Protein AF-A0A7S4MJG5-F1 (afdb_monomer)

Nearest PDB structures (foldseek):
  8iah-assembly1_Y  TM=5.951E-01  e=4.269E-05  Sus scrofa
  4peq-assembly2_D  TM=3.761E-01  e=1.281E-02  Bos taurus
  4per-assembly1_A  TM=3.222E-01  e=5.154E-03  Gallus gallus
  5irm-assembly1_A  TM=3.239E-01  e=2.349E-02  Oryctolagus cuniculus
  5irm-assembly1_C  TM=2.854E-01  e=2.349E-02  Oryctolagus cuniculus

Radius of gyration: 17.03 Å; Cα contacts (8 Å, |Δi|>4): 462; chains: 1; bounding box: 40×40×46 Å

Structure (mmCIF, N/CA/C/O backbone):
data_AF-A0A7S4MJG5-F1
#
_entry.id   AF-A0A7S4MJG5-F1
#
loop_
_atom_site.group_PDB
_atom_site.id
_atom_site.type_symbol
_atom_site.label_atom_id
_atom_site.label_alt_id
_atom_site.label_comp_id
_atom_site.label_asym_id
_atom_site.label_entity_id
_atom_site.label_seq_id
_atom_site.pdbx_PDB_ins_code
_atom_site.Cartn_x
_atom_site.Cartn_y
_atom_site.Cartn_z
_atom_site.occupancy
_atom_site.B_iso_or_equiv
_atom_site.auth_seq_id
_atom_site.auth_comp_id
_atom_site.auth_asym_id
_atom_site.auth_atom_id
_atom_site.pdbx_PDB_model_num
ATOM 1 N N . MET A 1 1 ? 10.584 13.630 9.779 1.00 75.75 1 MET A N 1
ATOM 2 C CA . MET A 1 1 ? 9.621 14.629 10.297 1.00 75.75 1 MET A CA 1
ATOM 3 C C . MET A 1 1 ? 8.423 13.974 10.984 1.00 75.75 1 MET A C 1
ATOM 5 O O . MET A 1 1 ? 8.320 14.119 12.193 1.00 75.75 1 MET A O 1
ATOM 9 N N . ALA A 1 2 ? 7.586 13.192 10.285 1.00 80.81 2 ALA A N 1
ATOM 10 C CA . ALA A 1 2 ? 6.384 12.562 10.862 1.00 80.81 2 ALA A CA 1
ATOM 11 C C . ALA A 1 2 ? 6.634 11.784 12.173 1.00 80.81 2 ALA A C 1
ATOM 13 O O . ALA A 1 2 ? 5.925 11.985 13.152 1.00 80.81 2 ALA A O 1
ATOM 14 N N . LYS A 1 3 ? 7.710 10.985 12.252 1.00 85.06 3 LYS A N 1
ATOM 15 C CA . LYS A 1 3 ? 8.100 10.270 13.486 1.00 85.06 3 LYS A CA 1
ATOM 16 C C . LYS A 1 3 ? 8.326 11.201 14.690 1.00 85.06 3 LYS A C 1
ATOM 18 O O . LYS A 1 3 ? 7.932 10.864 15.799 1.00 85.06 3 LYS A O 1
ATOM 23 N N . ALA A 1 4 ? 8.929 12.373 14.479 1.00 88.06 4 ALA A N 1
ATOM 24 C CA . ALA A 1 4 ? 9.166 13.354 15.543 1.00 88.06 4 ALA A CA 1
ATOM 25 C C . ALA A 1 4 ? 7.859 14.026 15.996 1.00 88.06 4 ALA A C 1
ATOM 27 O O . ALA A 1 4 ? 7.638 14.217 17.190 1.00 88.06 4 ALA A O 1
ATOM 28 N N . VAL A 1 5 ? 6.968 14.323 15.045 1.00 88.88 5 VAL A N 1
ATOM 29 C CA . VAL A 1 5 ? 5.624 14.854 15.316 1.00 88.88 5 VAL A CA 1
ATOM 30 C C . VAL A 1 5 ? 4.816 13.859 16.158 1.00 88.88 5 VAL A C 1
ATOM 32 O O . VAL A 1 5 ? 4.302 14.213 17.220 1.00 88.88 5 VAL A O 1
ATOM 35 N N . LEU A 1 6 ? 4.787 12.588 15.744 1.00 87.00 6 LEU A N 1
ATOM 36 C CA . LEU A 1 6 ? 4.109 11.505 16.462 1.00 87.00 6 LEU A CA 1
ATOM 37 C C . LEU A 1 6 ? 4.698 11.247 17.856 1.00 87.00 6 LEU A C 1
ATOM 39 O O . LEU A 1 6 ? 3.948 10.878 18.756 1.00 87.00 6 LEU A O 1
ATOM 43 N N . ALA A 1 7 ? 5.996 11.480 18.057 1.00 89.75 7 ALA A N 1
ATOM 44 C CA . ALA A 1 7 ? 6.658 11.300 19.347 1.00 89.75 7 ALA A CA 1
ATOM 45 C C . ALA A 1 7 ? 6.474 12.483 20.314 1.00 89.75 7 ALA A C 1
ATOM 47 O O . ALA A 1 7 ? 6.746 12.332 21.500 1.00 89.75 7 ALA A O 1
ATOM 48 N N . THR A 1 8 ? 6.028 13.650 19.837 1.00 92.44 8 THR A N 1
ATOM 49 C CA . THR A 1 8 ? 5.899 14.866 20.657 1.00 92.44 8 THR A CA 1
ATOM 50 C C . THR A 1 8 ? 4.526 14.900 21.348 1.00 92.44 8 THR A C 1
ATOM 52 O O . THR A 1 8 ? 3.532 15.165 20.663 1.00 92.44 8 THR A O 1
ATOM 55 N N . PRO A 1 9 ? 4.409 14.674 22.677 1.00 88.81 9 PRO A N 1
ATOM 56 C CA . PRO A 1 9 ? 3.107 14.515 23.343 1.00 88.81 9 PRO A CA 1
ATOM 57 C C . PRO A 1 9 ? 2.294 15.811 23.414 1.00 88.81 9 PRO A C 1
ATOM 59 O O . PRO A 1 9 ? 1.070 15.777 23.349 1.00 88.81 9 PRO A O 1
ATOM 62 N N . SER A 1 10 ? 2.976 16.956 23.494 1.00 92.81 10 SER A N 1
ATOM 63 C CA . SER A 1 10 ? 2.364 18.289 23.528 1.00 92.81 10 SER A CA 1
ATOM 64 C C . SER A 1 10 ? 1.857 18.774 22.167 1.00 92.81 10 SER A C 1
ATOM 66 O O . SER A 1 10 ? 1.218 19.822 22.104 1.00 92.81 10 SER A O 1
ATOM 68 N N . MET A 1 11 ? 2.132 18.046 21.077 1.00 92.69 11 MET A N 1
ATOM 69 C CA . MET A 1 11 ? 1.687 18.441 19.743 1.00 92.69 11 MET A CA 1
ATOM 70 C C . MET A 1 11 ? 0.166 18.306 19.626 1.00 92.69 11 MET A C 1
ATOM 72 O O . MET A 1 11 ? -0.381 17.219 19.823 1.00 92.69 11 MET A O 1
ATOM 76 N N . ILE A 1 12 ? -0.503 19.409 19.291 1.00 94.12 12 ILE A N 1
ATOM 77 C CA . ILE A 1 12 ? -1.968 19.475 19.196 1.00 94.12 12 ILE A CA 1
ATOM 78 C C . ILE A 1 12 ? -2.491 19.375 17.760 1.00 94.12 12 ILE A C 1
ATOM 80 O O . ILE A 1 12 ? -3.541 18.774 17.552 1.00 94.12 12 ILE A O 1
ATOM 84 N N . ASP A 1 13 ? -1.746 19.908 16.790 1.00 94.44 13 ASP A N 1
ATOM 85 C CA . ASP A 1 13 ? -2.091 19.975 15.367 1.00 94.44 13 ASP A CA 1
ATOM 86 C C . ASP A 1 13 ? -0.832 19.787 14.515 1.00 94.44 13 ASP A C 1
ATOM 88 O O . ASP A 1 13 ? 0.259 20.139 14.958 1.00 94.44 13 ASP A O 1
ATOM 92 N N . PHE A 1 14 ? -0.960 19.259 13.301 1.00 92.88 14 PHE A N 1
ATOM 93 C CA . PHE A 1 14 ? 0.111 19.300 12.309 1.00 92.88 14 PHE A CA 1
ATOM 94 C C . PHE A 1 14 ? -0.465 19.445 10.905 1.00 92.88 14 PHE A C 1
ATOM 96 O O . PHE A 1 14 ? -1.086 18.515 10.396 1.00 92.88 14 PHE A O 1
ATOM 103 N N . GLY A 1 15 ? -0.281 20.612 10.285 1.00 88.56 15 GLY A N 1
ATOM 104 C CA . GLY A 1 15 ? -0.803 20.870 8.939 1.00 88.56 15 GLY A CA 1
ATOM 105 C C . GLY A 1 15 ? -2.335 20.793 8.859 1.00 88.56 15 GLY A C 1
ATOM 106 O O . GLY A 1 15 ? -2.884 20.541 7.788 1.00 88.56 15 GLY A O 1
ATOM 107 N N . GLY A 1 16 ? -3.044 20.991 9.979 1.00 89.12 16 GLY A N 1
ATOM 108 C CA . GLY A 1 16 ? -4.492 20.791 10.071 1.00 89.12 16 GLY A CA 1
ATOM 109 C C . GLY A 1 16 ? -4.938 19.387 10.477 1.00 89.12 16 GLY A C 1
ATOM 110 O O . GLY A 1 16 ? -6.144 19.150 10.537 1.00 89.12 16 GLY A O 1
ATOM 111 N N . ILE A 1 17 ? -4.011 18.456 10.729 1.00 94.31 17 ILE A N 1
ATOM 112 C CA . ILE A 1 17 ? -4.327 17.163 11.340 1.00 94.31 17 ILE A CA 1
ATOM 113 C C . ILE A 1 17 ? -4.488 17.361 12.854 1.00 94.31 17 ILE A C 1
ATOM 115 O O . ILE A 1 17 ? -3.496 17.686 13.512 1.00 94.31 17 ILE A O 1
ATOM 119 N N . PRO A 1 18 ? -5.674 17.105 13.443 1.00 94.81 18 PRO A N 1
ATOM 120 C CA . PRO A 1 18 ? -5.916 17.302 14.871 1.00 94.81 18 PRO A CA 1
ATOM 121 C C . PRO A 1 18 ? -5.283 16.173 15.699 1.00 94.81 18 PRO A C 1
ATOM 123 O O . PRO A 1 18 ? -5.951 15.230 16.127 1.00 94.81 18 PRO A O 1
ATOM 126 N N . ILE A 1 19 ? -3.972 16.269 15.935 1.00 96.00 19 ILE A N 1
ATOM 127 C CA . ILE A 1 19 ? -3.173 15.245 16.621 1.00 96.00 19 ILE A CA 1
ATOM 128 C C . ILE A 1 19 ? -3.741 14.919 17.999 1.00 96.00 19 ILE A C 1
ATOM 130 O O . ILE A 1 19 ? -3.904 13.745 18.326 1.00 96.00 19 ILE A O 1
ATOM 134 N N . LYS A 1 20 ? -4.026 15.937 18.820 1.00 94.94 20 LYS A N 1
ATOM 135 C CA . LYS A 1 20 ? -4.485 15.700 20.193 1.00 94.94 20 LYS A CA 1
ATOM 136 C C . LYS A 1 20 ? -5.853 14.995 20.229 1.00 94.94 20 LYS A C 1
ATOM 138 O O . LYS A 1 20 ? -5.919 13.943 20.857 1.00 94.94 20 LYS A O 1
ATOM 143 N N . PRO A 1 21 ? -6.902 15.473 19.529 1.00 96.19 21 PRO A N 1
ATOM 144 C CA . PRO A 1 21 ? -8.181 14.762 19.470 1.00 96.19 21 PRO A CA 1
ATOM 145 C C . PRO A 1 21 ? -8.083 13.317 18.966 1.00 96.19 21 PRO A C 1
ATOM 147 O O . PRO A 1 21 ? -8.745 12.440 19.519 1.00 96.19 21 PRO A O 1
ATOM 150 N N . LEU A 1 22 ? -7.234 13.057 17.962 1.00 96.38 22 LEU A N 1
ATOM 151 C CA . LEU A 1 22 ? -6.992 11.704 17.449 1.00 96.38 22 LEU A CA 1
ATOM 152 C C . LEU A 1 22 ? -6.299 10.810 18.487 1.00 96.38 22 LEU A C 1
ATOM 154 O O . LEU A 1 22 ? -6.732 9.682 18.694 1.00 96.38 22 LEU A O 1
ATOM 158 N N . ARG A 1 23 ? -5.269 11.311 19.186 1.00 95.00 23 ARG A N 1
ATOM 159 C CA . ARG A 1 23 ? -4.585 10.573 20.269 1.00 95.00 23 ARG A CA 1
ATOM 160 C C . ARG A 1 23 ? -5.487 10.294 21.462 1.00 95.00 23 ARG A C 1
ATOM 162 O O . ARG A 1 23 ? -5.421 9.216 22.038 1.00 95.00 23 ARG A O 1
ATOM 169 N N . ASP A 1 24 ? -6.312 11.269 21.826 1.00 95.44 24 ASP A N 1
ATOM 170 C CA . ASP A 1 24 ? -7.286 11.139 22.909 1.00 95.44 24 ASP A CA 1
ATOM 171 C C . ASP A 1 24 ? -8.490 10.272 22.494 1.00 95.44 24 ASP A C 1
ATOM 173 O O . ASP A 1 24 ? -9.388 10.048 23.304 1.00 95.44 24 ASP A O 1
ATOM 177 N N . ASN A 1 25 ? -8.538 9.820 21.233 1.00 96.56 25 ASN A N 1
ATOM 178 C CA . ASN A 1 25 ? -9.630 9.044 20.655 1.00 96.56 25 ASN A CA 1
ATOM 179 C C . ASN A 1 25 ? -11.018 9.703 20.852 1.00 96.56 25 ASN A C 1
ATOM 181 O O . ASN A 1 25 ? -12.025 9.036 21.100 1.00 96.56 25 ASN A O 1
ATOM 185 N N . SER A 1 26 ? -11.060 11.037 20.767 1.00 96.62 26 SER A N 1
ATOM 186 C CA . SER A 1 26 ? -12.240 11.861 21.079 1.00 96.62 26 SER A CA 1
ATOM 187 C C . SER A 1 26 ? -12.989 12.380 19.847 1.00 96.62 26 SER A C 1
ATOM 189 O O . SER A 1 26 ? -14.015 13.041 19.988 1.00 96.62 26 SER A O 1
ATOM 191 N N . VAL A 1 27 ? -12.497 12.084 18.641 1.00 96.44 27 VAL A N 1
ATOM 192 C CA . VAL A 1 27 ? -13.098 12.497 17.365 1.00 96.44 27 VAL A CA 1
ATOM 193 C C . VAL A 1 27 ? -13.759 11.311 16.661 1.00 96.44 27 VAL A C 1
ATOM 195 O O . VAL A 1 27 ? -13.162 10.242 16.554 1.00 96.44 27 VAL A O 1
ATOM 198 N N . THR A 1 28 ? -14.983 11.510 16.169 1.00 96.56 28 THR A N 1
ATOM 199 C CA . THR A 1 28 ? -15.751 10.515 15.396 1.00 96.56 28 THR A CA 1
ATOM 200 C C . THR A 1 28 ? -15.800 10.830 13.905 1.00 96.56 28 THR A C 1
ATOM 202 O O . THR A 1 28 ? -15.914 9.925 13.076 1.00 96.56 28 THR A O 1
ATOM 205 N N . ASP A 1 29 ? -15.647 12.107 13.561 1.00 96.75 29 ASP A N 1
ATOM 206 C CA . ASP A 1 29 ? -15.772 12.634 12.211 1.00 96.75 29 ASP A CA 1
ATOM 207 C C . ASP A 1 29 ? -14.610 13.596 11.941 1.00 96.75 29 ASP A C 1
ATOM 209 O O . ASP A 1 29 ? -14.407 14.565 12.675 1.00 96.75 29 ASP A O 1
ATOM 213 N N . LEU A 1 30 ? -13.845 13.329 10.885 1.00 95.88 30 LEU A N 1
ATOM 214 C CA . LEU A 1 30 ? -12.727 14.160 10.454 1.00 95.88 30 LEU A CA 1
ATOM 215 C C . LEU A 1 30 ? -12.872 14.493 8.971 1.00 95.88 30 LEU A C 1
ATOM 217 O O . LEU A 1 30 ? -12.743 13.623 8.112 1.00 95.88 30 LEU A O 1
ATOM 221 N N . ASP A 1 31 ? -13.115 15.767 8.677 1.00 94.50 31 ASP A N 1
ATOM 222 C CA . ASP A 1 31 ? -13.216 16.270 7.310 1.00 94.50 31 ASP A CA 1
ATOM 223 C C . ASP A 1 31 ? -11.980 17.095 6.934 1.00 94.50 31 ASP A C 1
ATOM 225 O O . ASP A 1 31 ? -11.726 18.167 7.488 1.00 94.50 31 ASP A O 1
ATOM 229 N N . LEU A 1 32 ? -11.203 16.574 5.984 1.00 91.88 32 LEU A N 1
ATOM 230 C CA . LEU A 1 32 ? -10.010 17.196 5.415 1.00 91.88 32 LEU A CA 1
ATOM 231 C C . LEU A 1 32 ? -10.192 17.504 3.919 1.00 91.88 32 LEU A C 1
ATOM 233 O O . LEU A 1 32 ? -9.212 17.801 3.244 1.00 91.88 32 LEU A O 1
ATOM 237 N N . SER A 1 33 ? -11.424 17.476 3.396 1.00 88.31 33 SER A N 1
ATOM 238 C CA . SER A 1 33 ? -11.730 17.702 1.971 1.00 88.31 33 SER A CA 1
ATOM 239 C C . SER A 1 33 ? -11.224 19.036 1.421 1.00 88.31 33 SER A C 1
ATOM 241 O O . SER A 1 33 ? -10.792 19.121 0.276 1.00 88.31 33 SER A O 1
ATOM 243 N N . ASN A 1 34 ? -11.230 20.082 2.247 1.00 83.56 34 ASN A N 1
ATOM 244 C CA . ASN A 1 34 ? -10.788 21.425 1.867 1.00 83.56 34 ASN A CA 1
ATOM 245 C C . ASN A 1 34 ? -9.272 21.629 2.015 1.00 83.56 34 ASN A C 1
ATOM 247 O O . ASN A 1 34 ? -8.798 22.765 2.098 1.00 83.56 34 ASN A O 1
ATOM 251 N N . ARG A 1 35 ? -8.504 20.542 2.130 1.00 81.62 35 ARG A N 1
ATOM 252 C CA . ARG A 1 35 ? -7.060 20.576 2.351 1.00 81.62 35 ARG A CA 1
ATOM 253 C C . ARG A 1 35 ? -6.371 19.619 1.394 1.00 81.62 35 ARG A C 1
ATOM 255 O O . ARG A 1 35 ? -6.814 18.497 1.191 1.00 81.62 35 ARG A O 1
ATOM 262 N N . THR A 1 36 ? -5.236 20.050 0.862 1.00 79.75 36 THR A N 1
ATOM 263 C CA . THR A 1 36 ? -4.308 19.152 0.174 1.00 79.75 36 THR A CA 1
ATOM 264 C C . THR A 1 36 ? -3.350 18.593 1.214 1.00 79.75 36 THR A C 1
ATOM 266 O O . THR A 1 36 ? -2.540 19.340 1.764 1.00 79.75 36 THR A O 1
ATOM 269 N N . LEU A 1 37 ? -3.457 17.300 1.515 1.00 84.44 37 LEU A N 1
ATOM 270 C CA . LEU A 1 37 ? -2.512 16.653 2.418 1.00 84.44 37 LEU A CA 1
ATOM 271 C C . LEU A 1 37 ? -1.197 16.400 1.684 1.00 84.44 37 LEU A C 1
ATOM 273 O O . LEU A 1 37 ? -1.155 15.689 0.681 1.00 84.44 37 LEU A O 1
ATOM 277 N N . GLY A 1 38 ? -0.113 16.966 2.208 1.00 85.88 38 GLY A N 1
ATOM 278 C CA . GLY A 1 38 ? 1.224 16.553 1.823 1.00 85.88 38 GLY A CA 1
ATOM 279 C C . GLY A 1 38 ? 1.552 15.167 2.379 1.00 85.88 38 GLY A C 1
ATOM 280 O O . GLY A 1 38 ? 0.875 14.624 3.260 1.00 85.88 38 GLY A O 1
ATOM 281 N N . LEU A 1 39 ? 2.644 14.587 1.880 1.00 83.56 39 LEU A N 1
ATOM 282 C CA . LEU A 1 39 ? 3.154 13.314 2.387 1.00 83.56 39 LEU A CA 1
ATOM 283 C C . LEU A 1 39 ? 3.415 13.334 3.912 1.00 83.56 39 LEU A C 1
ATOM 285 O O . LEU A 1 39 ? 3.022 12.372 4.575 1.00 83.56 39 LEU A O 1
ATOM 289 N N . PRO A 1 40 ? 4.028 14.378 4.516 1.00 88.50 40 PRO A N 1
ATOM 290 C CA . PRO A 1 40 ? 4.236 14.416 5.964 1.00 88.50 40 PRO A CA 1
ATOM 291 C C . PRO A 1 40 ? 2.932 14.340 6.765 1.00 88.50 40 PRO A C 1
ATOM 293 O O . PRO A 1 40 ? 2.870 13.599 7.746 1.00 88.50 40 PRO A O 1
ATOM 296 N N . GLU A 1 41 ? 1.896 15.071 6.353 1.00 91.00 41 GLU A N 1
ATOM 297 C CA . GLU A 1 41 ? 0.581 15.078 6.996 1.00 91.00 41 GLU A CA 1
ATOM 2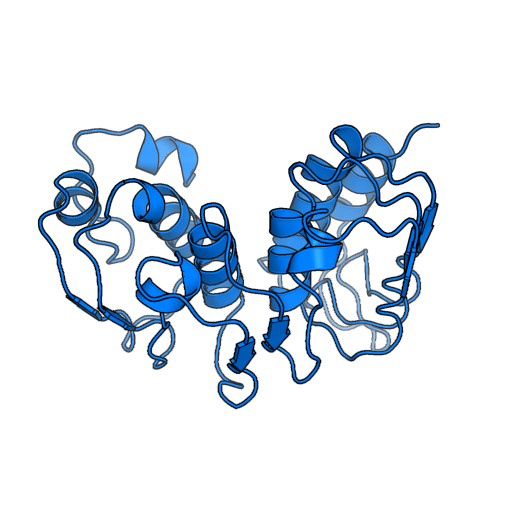98 C C . GLU A 1 41 ? -0.094 13.711 6.870 1.00 91.00 41 GLU A C 1
ATOM 300 O O . GLU A 1 41 ? -0.587 13.174 7.863 1.00 91.00 41 GLU A O 1
ATOM 305 N N . ALA A 1 42 ? -0.038 13.102 5.681 1.00 90.69 42 ALA A N 1
ATOM 306 C CA . ALA A 1 42 ? -0.560 11.761 5.436 1.00 90.69 42 ALA A CA 1
ATOM 307 C C . ALA A 1 42 ? 0.109 10.712 6.333 1.00 90.69 42 ALA A C 1
ATOM 309 O O . ALA A 1 42 ? -0.570 9.854 6.898 1.00 90.69 42 ALA A O 1
ATOM 310 N N . MET A 1 43 ? 1.434 10.789 6.504 1.00 91.56 43 MET A N 1
ATOM 311 C CA . MET A 1 43 ? 2.186 9.892 7.389 1.00 91.56 43 MET A CA 1
ATOM 312 C C . MET A 1 43 ? 1.800 10.0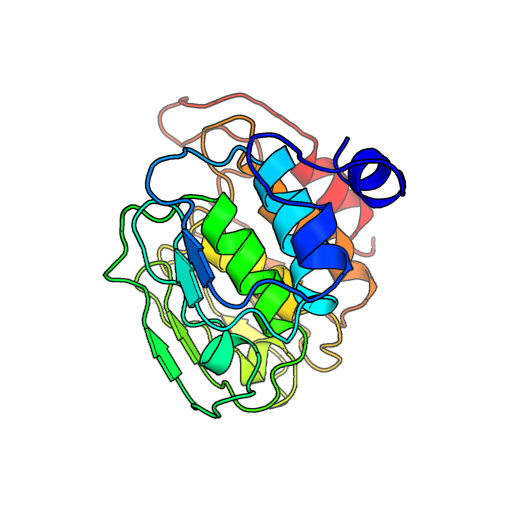74 8.857 1.00 91.56 43 MET A C 1
ATOM 314 O O . MET A 1 43 ? 1.696 9.089 9.587 1.00 91.56 43 MET A O 1
ATOM 318 N N . VAL A 1 44 ? 1.595 11.318 9.301 1.00 94.69 44 VAL A N 1
ATOM 319 C CA . VAL A 1 44 ? 1.142 11.604 10.669 1.00 94.69 44 VAL A CA 1
ATOM 320 C C . VAL A 1 44 ? -0.262 11.049 10.886 1.00 94.69 44 VAL A C 1
ATOM 322 O O . VAL A 1 44 ? -0.468 10.315 11.849 1.00 94.69 44 VAL A O 1
ATOM 325 N N . LEU A 1 45 ? -1.207 11.330 9.986 1.00 94.62 45 LEU A N 1
ATOM 326 C CA . LEU A 1 45 ? -2.574 10.822 10.093 1.00 94.62 45 LEU A CA 1
ATOM 327 C C . LEU A 1 45 ? -2.601 9.286 10.086 1.00 94.62 45 LEU A C 1
ATOM 329 O O . LEU A 1 45 ? -3.166 8.685 10.996 1.00 94.62 45 LEU A O 1
ATOM 333 N N . SER A 1 46 ? -1.907 8.653 9.139 1.00 92.69 46 SER A N 1
ATOM 334 C CA . SER A 1 46 ? -1.806 7.188 9.037 1.00 92.69 46 SER A CA 1
ATOM 335 C C . SER A 1 46 ? -1.209 6.546 10.293 1.00 92.69 46 SER A C 1
ATOM 337 O O . SER A 1 46 ? -1.637 5.474 10.705 1.00 92.69 46 SER A O 1
ATOM 339 N N . GLY A 1 47 ? -0.248 7.209 10.947 1.00 93.31 47 GLY A N 1
ATOM 340 C CA . GLY A 1 47 ? 0.329 6.739 12.209 1.00 93.31 47 GLY A CA 1
ATOM 341 C C . GLY A 1 47 ? -0.586 6.905 13.428 1.00 93.31 47 GLY A C 1
ATOM 342 O O . GLY A 1 47 ? -0.410 6.196 14.415 1.00 93.31 47 GLY A O 1
ATOM 343 N N . LEU A 1 48 ? -1.555 7.825 13.379 1.00 95.06 48 LEU A N 1
ATOM 344 C CA . LEU A 1 48 ? -2.531 8.049 14.452 1.00 95.06 48 LEU A CA 1
ATOM 345 C C . LEU A 1 48 ? -3.771 7.159 14.320 1.00 95.06 48 LEU A C 1
ATOM 347 O O . LEU A 1 48 ? -4.365 6.802 15.335 1.00 95.06 48 LEU A O 1
ATOM 351 N N . LEU A 1 49 ? -4.158 6.791 13.094 1.00 94.12 49 LEU A N 1
ATOM 352 C CA . LEU A 1 49 ? -5.386 6.040 12.816 1.00 94.12 49 LEU A CA 1
ATOM 353 C C . LEU A 1 49 ? -5.528 4.718 13.589 1.00 94.12 49 LEU A C 1
ATOM 355 O O . LEU A 1 49 ? -6.646 4.458 14.038 1.00 94.12 49 LEU A O 1
ATOM 359 N N . PRO A 1 50 ? -4.473 3.907 13.810 1.00 91.38 50 PRO A N 1
ATOM 360 C CA . PRO A 1 50 ? -4.579 2.706 14.643 1.00 91.38 50 PRO A CA 1
ATOM 361 C C . PRO A 1 50 ? -4.966 2.993 16.103 1.00 91.38 50 PRO A C 1
ATOM 363 O O . PRO A 1 50 ? -5.599 2.163 16.745 1.00 91.38 50 PRO A O 1
ATOM 366 N N . GLY A 1 51 ? -4.604 4.169 16.629 1.00 92.06 51 GLY A N 1
ATOM 367 C CA . GLY A 1 51 ? -4.927 4.604 17.993 1.00 92.06 51 GLY A CA 1
ATOM 368 C C . GLY A 1 51 ? -6.240 5.383 18.120 1.00 92.06 51 GLY A C 1
ATOM 369 O O . GLY A 1 51 ? -6.592 5.778 19.227 1.00 92.06 51 GLY A O 1
ATOM 370 N N . ALA A 1 52 ? -6.958 5.602 17.014 1.00 95.00 52 ALA A N 1
ATOM 371 C CA . ALA A 1 52 ? -8.187 6.396 16.959 1.00 95.00 52 ALA A CA 1
ATOM 372 C C . ALA A 1 52 ? -9.401 5.566 16.476 1.00 95.00 52 ALA A C 1
ATOM 374 O O . ALA A 1 52 ? -9.962 5.864 15.412 1.00 95.00 52 ALA A O 1
ATOM 375 N N . PRO A 1 53 ? -9.809 4.499 17.195 1.00 93.75 53 PRO A N 1
ATOM 376 C CA . PRO A 1 53 ? -10.928 3.643 16.791 1.00 93.75 53 PRO A CA 1
ATOM 377 C C . PRO A 1 53 ? -12.302 4.332 16.830 1.00 93.75 53 PRO A C 1
ATOM 379 O O . PRO A 1 53 ? -13.203 3.878 16.137 1.00 93.75 53 PRO A O 1
ATOM 382 N N . SER A 1 54 ? -12.481 5.420 17.591 1.00 95.62 54 SER A N 1
ATOM 383 C CA . SER A 1 54 ? -13.737 6.194 17.613 1.00 95.62 54 SER A CA 1
ATOM 384 C C . SER A 1 54 ? -14.000 6.927 16.298 1.00 95.62 54 SER A C 1
ATOM 386 O O . SER A 1 54 ? -15.146 7.271 16.017 1.00 95.62 54 SER A O 1
ATOM 388 N N . LEU A 1 55 ? -12.956 7.188 15.503 1.00 96.56 55 LEU A N 1
ATOM 389 C CA . LEU A 1 55 ? -13.097 7.835 14.205 1.00 96.56 55 LEU A CA 1
ATOM 390 C C . LEU A 1 55 ? -13.770 6.862 13.235 1.00 96.56 55 LEU A C 1
ATOM 392 O O . LEU A 1 55 ? -13.168 5.842 12.906 1.00 96.56 55 LEU A O 1
ATOM 396 N N . VAL A 1 56 ? -14.971 7.204 12.766 1.00 94.19 56 VAL A N 1
ATOM 397 C CA . VAL A 1 56 ? -15.796 6.391 11.847 1.00 94.19 56 VAL A CA 1
ATOM 398 C C . VAL A 1 56 ? -16.077 7.095 10.517 1.00 94.19 56 VAL A C 1
ATOM 400 O O . VAL A 1 56 ? -16.364 6.443 9.517 1.00 94.19 56 VAL A O 1
ATOM 403 N N . LYS A 1 57 ? -15.929 8.427 10.457 1.00 95.50 57 LYS A N 1
ATOM 404 C CA . LYS A 1 57 ? -15.994 9.187 9.201 1.00 95.50 57 LYS A CA 1
ATOM 405 C C . LYS A 1 57 ? -14.691 9.921 8.944 1.00 95.50 57 LYS A C 1
ATOM 407 O O . LYS A 1 57 ? -14.258 10.732 9.760 1.00 95.50 57 LYS A O 1
ATOM 412 N N . LEU A 1 58 ? -14.097 9.668 7.784 1.00 94.94 58 LEU A N 1
ATOM 413 C CA . LEU A 1 58 ? -12.894 10.347 7.324 1.00 94.94 58 LEU A CA 1
ATOM 414 C C . LEU A 1 58 ? -13.089 10.796 5.879 1.00 94.94 58 LEU A C 1
ATOM 416 O O . LEU A 1 58 ? -13.334 9.969 5.006 1.00 94.94 58 LEU A O 1
ATOM 420 N N . ASN A 1 59 ? -12.966 12.096 5.630 1.00 92.62 59 ASN A N 1
ATOM 421 C CA . ASN A 1 59 ? -12.949 12.655 4.284 1.00 92.62 59 ASN A CA 1
ATOM 422 C C . ASN A 1 59 ? -11.553 13.204 3.977 1.00 92.62 59 ASN A C 1
ATOM 424 O O . ASN A 1 59 ? -11.038 14.028 4.733 1.00 92.62 59 ASN A O 1
ATOM 428 N N . VAL A 1 60 ? -10.940 12.732 2.892 1.00 89.25 60 VAL A N 1
ATOM 429 C CA . VAL A 1 60 ? -9.606 13.134 2.426 1.00 89.25 60 VAL A CA 1
ATOM 430 C C . VAL A 1 60 ? -9.672 13.371 0.924 1.00 89.25 60 VAL A C 1
ATOM 432 O O . VAL A 1 60 ? -10.301 12.601 0.207 1.00 89.25 60 VAL A O 1
ATOM 435 N N . ASP A 1 61 ? -9.045 14.445 0.443 1.00 84.00 61 ASP A N 1
ATOM 436 C CA . ASP A 1 61 ? -9.041 14.830 -0.978 1.00 84.00 61 ASP A CA 1
ATOM 437 C C . ASP A 1 61 ? -10.451 15.013 -1.587 1.00 84.00 61 ASP A C 1
ATOM 439 O O . ASP A 1 61 ? -10.630 14.920 -2.798 1.00 84.00 61 ASP A O 1
ATOM 443 N N . GLY A 1 62 ? -11.466 15.271 -0.753 1.00 85.94 62 GLY A N 1
ATOM 444 C CA . GLY A 1 62 ? -12.866 15.377 -1.180 1.00 85.94 62 GLY A CA 1
ATOM 445 C C . GLY A 1 62 ? -13.611 14.042 -1.234 1.00 85.94 62 GLY A C 1
ATOM 446 O O . GLY A 1 62 ? -14.773 14.017 -1.640 1.00 85.94 62 GLY A O 1
ATOM 447 N N . TYR A 1 63 ? -12.979 12.953 -0.795 1.00 88.12 63 TYR A N 1
ATOM 448 C CA . TYR A 1 63 ? -13.517 11.602 -0.836 1.00 88.12 63 TYR A CA 1
ATOM 449 C C . TYR A 1 63 ? -13.702 11.009 0.557 1.00 88.12 63 TYR A C 1
ATOM 451 O O . TYR A 1 63 ? -12.803 11.026 1.399 1.00 88.12 63 TYR A O 1
ATOM 459 N N . ALA A 1 64 ? -14.881 10.430 0.787 1.00 91.50 64 ALA A N 1
ATOM 460 C CA . ALA A 1 64 ? -15.154 9.662 1.991 1.00 91.50 64 ALA A CA 1
ATOM 461 C C . ALA A 1 64 ? -14.400 8.326 1.937 1.00 91.50 64 ALA A C 1
ATOM 463 O O . ALA A 1 64 ? -14.682 7.473 1.096 1.00 91.50 64 ALA A O 1
ATOM 464 N N . ILE A 1 65 ? -13.450 8.143 2.850 1.00 92.69 65 ILE A N 1
ATOM 465 C CA . ILE A 1 65 ? -12.718 6.892 3.021 1.00 92.69 65 ILE A CA 1
ATOM 466 C C . ILE A 1 65 ? -13.565 5.957 3.901 1.00 92.69 65 ILE A C 1
ATOM 468 O O . ILE A 1 65 ? -13.911 6.344 5.023 1.00 92.69 65 ILE A O 1
ATOM 472 N N . PRO A 1 66 ? -13.890 4.729 3.448 1.00 93.94 66 PRO A N 1
ATOM 473 C CA . PRO A 1 66 ? -14.705 3.778 4.206 1.00 93.94 66 PRO A CA 1
ATOM 474 C C . PRO A 1 66 ? -13.870 3.107 5.308 1.00 93.94 66 PRO A C 1
ATOM 476 O O . PRO A 1 66 ? -13.441 1.961 5.188 1.00 93.94 66 PRO A O 1
ATOM 479 N N . ILE A 1 67 ? -13.538 3.856 6.365 1.00 94.31 67 ILE A N 1
ATOM 480 C CA . ILE A 1 67 ? -12.581 3.404 7.385 1.00 94.31 67 ILE A CA 1
ATOM 481 C C . ILE A 1 67 ? -13.090 2.232 8.224 1.00 94.31 67 ILE A C 1
ATOM 483 O O . ILE A 1 67 ? -12.268 1.428 8.653 1.00 94.31 67 ILE A O 1
ATOM 487 N N . ASP A 1 68 ? -14.401 2.095 8.423 1.00 94.44 68 ASP A N 1
ATOM 488 C CA . ASP A 1 68 ? -14.969 0.958 9.153 1.00 94.44 68 ASP A CA 1
ATOM 489 C C . ASP A 1 68 ? -14.840 -0.345 8.355 1.00 94.44 68 ASP A C 1
ATOM 491 O O . ASP A 1 68 ? -14.403 -1.375 8.876 1.00 94.44 68 ASP A O 1
ATOM 495 N N . GLU A 1 69 ? -15.146 -0.294 7.058 1.00 95.88 69 GLU A N 1
ATOM 496 C CA . GLU A 1 69 ? -14.945 -1.411 6.141 1.00 95.88 69 GLU A CA 1
ATOM 497 C C . GLU A 1 69 ? -13.458 -1.743 5.979 1.00 95.88 69 GLU A C 1
ATOM 499 O O . GLU A 1 69 ? -13.079 -2.913 6.021 1.00 95.88 69 GLU A O 1
ATOM 504 N N . LEU A 1 70 ? -12.596 -0.725 5.854 1.00 95.56 70 LEU A N 1
ATOM 505 C CA . LEU A 1 70 ? -11.148 -0.904 5.725 1.00 95.56 70 LEU A CA 1
ATOM 506 C C . LEU A 1 70 ? -10.502 -1.445 6.998 1.00 95.56 70 LEU A C 1
ATOM 508 O O . LEU A 1 70 ? -9.563 -2.221 6.876 1.00 95.56 70 LEU A O 1
ATOM 512 N N . ARG A 1 71 ? -10.995 -1.097 8.192 1.00 94.31 71 ARG A N 1
ATOM 513 C CA . ARG A 1 71 ? -10.532 -1.665 9.472 1.00 94.31 71 ARG A CA 1
ATOM 514 C C . ARG A 1 71 ? -11.143 -3.032 9.776 1.00 94.31 71 ARG A C 1
ATOM 516 O O . ARG A 1 71 ? -10.639 -3.736 10.641 1.00 94.31 71 ARG A O 1
ATOM 523 N N . GLY A 1 72 ? -12.222 -3.402 9.089 1.00 94.12 72 GLY A N 1
ATOM 524 C CA . GLY A 1 72 ? -12.965 -4.634 9.342 1.00 94.12 72 GLY A CA 1
ATOM 525 C C . GLY A 1 72 ? -13.944 -4.546 10.517 1.00 94.12 72 GLY A C 1
ATOM 526 O O . GLY A 1 72 ? -14.544 -5.558 10.864 1.00 94.12 72 GLY A O 1
ATOM 527 N N . THR A 1 73 ? -14.164 -3.361 11.105 1.00 93.50 73 THR A N 1
ATOM 528 C CA . THR A 1 73 ? -15.208 -3.146 12.132 1.00 93.50 73 THR A CA 1
ATOM 529 C C . THR A 1 73 ? -16.610 -3.301 11.543 1.00 93.50 73 THR A C 1
ATOM 531 O O . THR A 1 73 ? -17.548 -3.674 12.248 1.00 93.50 73 THR A O 1
ATOM 534 N N . LYS A 1 74 ? -16.734 -3.085 10.229 1.00 95.19 74 LYS A N 1
ATOM 535 C CA . LYS A 1 74 ? -17.892 -3.440 9.413 1.00 95.19 74 LYS A CA 1
ATOM 536 C C . LYS A 1 74 ? -17.450 -4.405 8.301 1.00 95.19 74 LYS A C 1
ATOM 538 O O . LYS A 1 74 ? -17.033 -3.952 7.237 1.00 95.19 74 LYS A O 1
ATOM 543 N N . PRO A 1 75 ? -17.497 -5.729 8.538 1.00 95.12 75 PRO A N 1
ATOM 544 C CA . PRO A 1 75 ? -16.936 -6.714 7.618 1.00 95.12 75 PRO A CA 1
ATOM 545 C C . PRO A 1 75 ? -17.557 -6.656 6.219 1.00 95.12 75 PRO A C 1
ATOM 547 O O . PRO A 1 75 ? -18.775 -6.740 6.061 1.00 95.12 75 PRO A O 1
ATOM 550 N N . VAL A 1 76 ? -16.698 -6.572 5.204 1.00 97.44 76 VAL A N 1
ATOM 551 C CA . VAL A 1 76 ? -17.036 -6.704 3.782 1.00 97.44 76 VAL A CA 1
ATOM 552 C C . VAL A 1 76 ? -15.925 -7.481 3.080 1.00 97.44 76 VAL A C 1
ATOM 554 O O . VAL A 1 76 ? -14.772 -7.441 3.506 1.00 97.44 76 VAL A O 1
ATOM 557 N N . GLU A 1 77 ? -16.253 -8.183 1.996 1.00 97.25 77 GLU A N 1
ATOM 558 C CA . GLU A 1 77 ? -15.259 -8.970 1.249 1.00 97.25 77 GLU A CA 1
ATOM 559 C C . GLU A 1 77 ? -14.574 -8.171 0.129 1.00 97.25 77 GLU A C 1
ATOM 561 O O . GLU A 1 77 ? -13.479 -8.529 -0.310 1.00 97.25 77 GLU A O 1
ATOM 566 N N . ALA A 1 78 ? -15.199 -7.087 -0.331 1.00 97.56 78 ALA A N 1
ATOM 567 C CA . ALA A 1 78 ? -14.721 -6.276 -1.441 1.00 97.56 78 ALA A CA 1
ATOM 568 C C . ALA A 1 78 ? -15.011 -4.792 -1.206 1.00 97.56 78 ALA A C 1
ATOM 570 O O . ALA A 1 78 ? -16.095 -4.433 -0.743 1.00 97.56 78 ALA A O 1
ATOM 571 N N . ILE A 1 79 ? -14.052 -3.941 -1.564 1.00 96.62 79 ILE A N 1
ATOM 572 C CA . ILE A 1 79 ? -14.197 -2.483 -1.580 1.00 96.62 79 ILE A CA 1
ATOM 573 C C . ILE A 1 79 ? -13.741 -1.976 -2.950 1.00 96.62 79 ILE A C 1
ATOM 575 O O . ILE A 1 79 ? -12.654 -2.324 -3.413 1.00 96.62 79 ILE A O 1
ATOM 579 N N . ASP A 1 80 ? -14.551 -1.125 -3.580 1.00 94.94 80 ASP A N 1
ATOM 580 C CA . ASP A 1 80 ? -14.185 -0.435 -4.816 1.00 94.94 80 ASP A CA 1
ATOM 581 C C . ASP A 1 80 ? -14.135 1.079 -4.593 1.00 94.94 80 ASP A C 1
ATOM 583 O O . ASP A 1 80 ? -15.127 1.702 -4.216 1.00 94.94 80 ASP A O 1
ATOM 587 N N . LEU A 1 81 ? -12.952 1.654 -4.797 1.00 92.31 81 LEU A N 1
ATOM 588 C CA . LEU A 1 81 ? -12.654 3.083 -4.730 1.00 92.31 81 LEU A CA 1
ATOM 589 C C . LEU A 1 81 ? -12.085 3.598 -6.063 1.00 92.31 81 LEU A C 1
ATOM 591 O O . LEU A 1 81 ? -11.511 4.686 -6.100 1.00 92.31 81 LEU A O 1
ATOM 595 N N . SER A 1 82 ? -12.207 2.839 -7.157 1.00 87.56 82 SER A N 1
ATOM 596 C CA . SER A 1 82 ? -11.629 3.209 -8.457 1.00 87.56 82 SER A CA 1
ATOM 597 C C . SER A 1 82 ? -12.270 4.437 -9.098 1.00 87.56 82 SER A C 1
ATOM 599 O O . SER A 1 82 ? -11.580 5.194 -9.780 1.00 87.56 82 SER A O 1
ATOM 601 N N . ASP A 1 83 ? -13.545 4.699 -8.807 1.00 82.00 83 ASP A N 1
ATOM 602 C CA . ASP A 1 83 ? -14.248 5.901 -9.270 1.00 82.00 83 ASP A CA 1
ATOM 603 C C . ASP A 1 83 ? -13.717 7.195 -8.622 1.00 82.00 83 ASP A C 1
ATOM 605 O O . ASP A 1 83 ? -14.035 8.301 -9.063 1.00 82.00 83 ASP A O 1
ATOM 609 N N . GLN A 1 84 ? -12.871 7.090 -7.592 1.00 77.38 84 GLN A N 1
ATOM 610 C CA . GLN A 1 84 ? -12.311 8.235 -6.873 1.00 77.38 84 GLN A CA 1
ATOM 611 C C . GLN A 1 84 ? -10.985 8.685 -7.505 1.00 77.38 84 GLN A C 1
ATOM 613 O O . GLN A 1 84 ? -9.934 8.731 -6.861 1.00 77.38 84 GLN A O 1
ATOM 618 N N . SER A 1 85 ? -11.025 9.028 -8.796 1.00 64.12 85 SER A N 1
ATOM 619 C CA . SER A 1 85 ? -9.835 9.356 -9.598 1.00 64.12 85 SER A CA 1
ATOM 620 C C . SER A 1 85 ? -9.019 10.548 -9.074 1.00 64.12 85 SER A C 1
ATOM 622 O O . SER A 1 85 ? -7.878 10.734 -9.492 1.00 64.12 85 SER A O 1
ATOM 624 N N . GLY A 1 86 ? -9.585 11.370 -8.183 1.00 70.44 86 GLY A N 1
ATOM 625 C CA . GLY A 1 86 ? -8.900 12.489 -7.533 1.00 70.44 86 GLY A CA 1
ATOM 626 C C . GLY A 1 86 ? -8.164 12.134 -6.236 1.00 70.44 86 GLY A C 1
ATOM 627 O O . GLY A 1 86 ? -7.506 13.011 -5.680 1.00 70.44 86 GLY A O 1
ATOM 628 N N . MET A 1 87 ? -8.254 10.892 -5.738 1.00 79.12 87 MET A N 1
ATOM 629 C CA . MET A 1 87 ? -7.521 10.478 -4.537 1.00 79.12 87 MET A CA 1
ATOM 630 C C . MET A 1 87 ? -6.015 10.632 -4.749 1.00 79.12 87 MET A C 1
ATOM 632 O O . MET A 1 87 ? -5.429 10.039 -5.662 1.00 79.12 87 MET A O 1
ATOM 636 N N . SER A 1 88 ? -5.374 11.391 -3.863 1.00 85.00 88 SER A N 1
ATOM 637 C CA . SER A 1 88 ? -3.933 11.598 -3.903 1.00 85.00 88 SER A CA 1
ATOM 638 C C . SER A 1 88 ? -3.167 10.379 -3.373 1.00 85.00 88 SER A C 1
ATOM 640 O O . SER A 1 88 ? -3.727 9.408 -2.854 1.00 85.00 88 SER A O 1
ATOM 642 N N . VAL A 1 89 ? -1.837 10.444 -3.448 1.00 82.56 89 VAL A N 1
ATOM 643 C CA . VAL A 1 89 ? -0.956 9.451 -2.814 1.00 82.56 89 VAL A CA 1
ATOM 644 C C . VAL A 1 89 ? -1.168 9.392 -1.292 1.00 82.56 89 VAL A C 1
ATOM 646 O O . VAL A 1 89 ? -1.033 8.316 -0.707 1.00 82.56 89 VAL A O 1
ATOM 649 N N . ALA A 1 90 ? -1.569 10.501 -0.653 1.00 85.69 90 ALA A N 1
ATOM 650 C CA . ALA A 1 90 ? -1.890 10.535 0.775 1.00 85.69 90 ALA A CA 1
ATOM 651 C C . ALA A 1 90 ? -3.026 9.567 1.129 1.00 85.69 90 ALA A C 1
ATOM 653 O O . ALA A 1 90 ? -2.924 8.825 2.108 1.00 85.69 90 ALA A O 1
ATOM 654 N N . SER A 1 91 ? -4.065 9.517 0.292 1.00 88.50 91 SER A N 1
ATOM 655 C CA . SER A 1 91 ? -5.194 8.599 0.456 1.00 88.50 91 SER A CA 1
ATOM 656 C C . SER A 1 91 ? -4.747 7.133 0.406 1.00 88.50 91 SER A C 1
ATOM 658 O O . SER A 1 91 ? -5.173 6.337 1.238 1.00 88.50 91 SER A O 1
ATOM 660 N N . GLY A 1 92 ? -3.814 6.774 -0.485 1.00 90.56 92 GLY A N 1
ATOM 661 C CA . GLY A 1 92 ? -3.249 5.418 -0.543 1.00 90.56 92 GLY A CA 1
ATOM 662 C C . GLY A 1 92 ? -2.538 4.996 0.749 1.00 90.56 92 GLY A C 1
ATOM 663 O O . GLY A 1 92 ? -2.697 3.863 1.200 1.00 90.56 92 GLY A O 1
ATOM 664 N N . LEU A 1 93 ? -1.804 5.915 1.386 1.00 90.50 93 LEU A N 1
ATOM 665 C CA . LEU A 1 93 ? -1.121 5.652 2.658 1.00 90.50 93 LEU A CA 1
ATOM 666 C C . LEU A 1 93 ? -2.115 5.444 3.811 1.00 90.50 93 LEU A C 1
ATOM 668 O O . LEU A 1 93 ? -1.957 4.528 4.618 1.00 90.50 93 LEU A O 1
ATOM 672 N N . ILE A 1 94 ? -3.159 6.271 3.847 1.00 92.44 94 ILE A N 1
ATOM 673 C CA . ILE A 1 94 ? -4.238 6.191 4.834 1.00 92.44 94 ILE A CA 1
ATOM 674 C C . ILE A 1 94 ? -4.989 4.865 4.691 1.00 92.44 94 ILE A C 1
ATOM 676 O O . ILE A 1 94 ? -5.141 4.144 5.677 1.00 92.44 94 ILE A O 1
ATOM 680 N N . ILE A 1 95 ? -5.385 4.504 3.467 1.00 93.88 95 ILE A N 1
ATOM 681 C CA . ILE A 1 95 ? -6.055 3.233 3.161 1.00 93.88 95 ILE A CA 1
ATOM 682 C C . ILE A 1 95 ? -5.191 2.052 3.615 1.00 93.88 95 ILE A C 1
ATOM 684 O O . ILE A 1 95 ? -5.673 1.193 4.351 1.00 93.88 95 ILE A O 1
ATOM 688 N N . ALA A 1 96 ? -3.905 2.042 3.249 1.00 92.94 96 ALA A N 1
ATOM 689 C CA . ALA A 1 96 ? -2.962 1.007 3.663 1.00 92.94 96 ALA A CA 1
ATOM 690 C C . ALA A 1 96 ? -2.880 0.871 5.196 1.00 92.94 96 ALA A C 1
ATOM 692 O O . ALA A 1 96 ? -2.926 -0.239 5.722 1.00 92.94 96 ALA A O 1
ATOM 693 N N . SER A 1 97 ? -2.839 1.991 5.928 1.00 92.81 97 SER A N 1
ATOM 694 C CA . SER A 1 97 ? -2.791 1.970 7.397 1.00 92.81 97 SER A CA 1
ATOM 695 C C . SER A 1 97 ? -4.057 1.401 8.044 1.00 92.81 97 SER A C 1
ATOM 697 O O . SER A 1 97 ? -3.964 0.665 9.025 1.00 92.81 97 SER A O 1
ATOM 699 N N . CYS A 1 98 ? -5.235 1.685 7.478 1.00 93.62 98 CYS A N 1
ATOM 700 C CA . CYS A 1 98 ? -6.501 1.146 7.972 1.00 93.62 98 CYS A CA 1
ATOM 701 C C . CYS A 1 98 ? -6.609 -0.369 7.754 1.00 93.62 98 CYS A C 1
ATOM 703 O O . CYS A 1 98 ? -7.201 -1.055 8.583 1.00 93.62 98 CYS A O 1
ATOM 705 N N . LEU A 1 99 ? -6.007 -0.896 6.681 1.00 93.00 99 LEU A N 1
ATOM 706 C CA . LEU A 1 99 ? -6.054 -2.323 6.342 1.00 93.00 99 LEU A CA 1
ATOM 707 C C . LEU A 1 99 ? -5.260 -3.222 7.291 1.00 93.00 99 LEU A C 1
ATOM 709 O O . LEU A 1 99 ? -5.510 -4.429 7.310 1.00 93.00 99 LEU A O 1
ATOM 713 N N . ALA A 1 100 ? -4.311 -2.673 8.056 1.00 85.00 100 ALA A N 1
ATOM 714 C CA . ALA A 1 100 ? -3.353 -3.451 8.842 1.00 85.00 100 ALA A CA 1
ATOM 715 C C . ALA A 1 100 ? -4.007 -4.451 9.818 1.00 85.00 100 ALA A C 1
ATOM 717 O O . ALA A 1 100 ? -3.436 -5.508 10.061 1.00 85.00 100 ALA A O 1
ATOM 718 N N . GLY A 1 101 ? -5.200 -4.142 10.341 1.00 83.75 101 GLY A N 1
ATOM 719 C CA . GLY A 1 101 ? -5.955 -5.009 11.259 1.00 83.75 101 GLY A CA 1
ATOM 720 C C . GLY A 1 101 ? -7.177 -5.705 10.651 1.00 83.75 101 GLY A C 1
ATOM 721 O O . GLY A 1 101 ? -7.927 -6.349 11.373 1.00 83.75 101 GLY A O 1
ATOM 722 N N . ASN A 1 102 ? -7.424 -5.554 9.350 1.00 92.62 102 ASN A N 1
ATOM 723 C CA . ASN A 1 102 ? -8.594 -6.143 8.703 1.00 92.62 102 ASN A CA 1
ATOM 724 C C . ASN A 1 102 ? -8.361 -7.628 8.412 1.00 92.62 102 ASN A C 1
ATOM 726 O O . ASN A 1 102 ? -7.361 -7.951 7.787 1.00 92.62 102 ASN A O 1
ATOM 730 N N . GLU A 1 103 ? -9.289 -8.516 8.764 1.00 91.06 103 GLU A N 1
ATOM 731 C CA . GLU A 1 103 ? -9.178 -9.963 8.490 1.00 91.06 103 GLU A CA 1
ATOM 732 C C . GLU A 1 103 ? -10.215 -10.479 7.474 1.00 91.06 103 GLU A C 1
ATOM 734 O O . GLU A 1 103 ? -10.191 -11.645 7.089 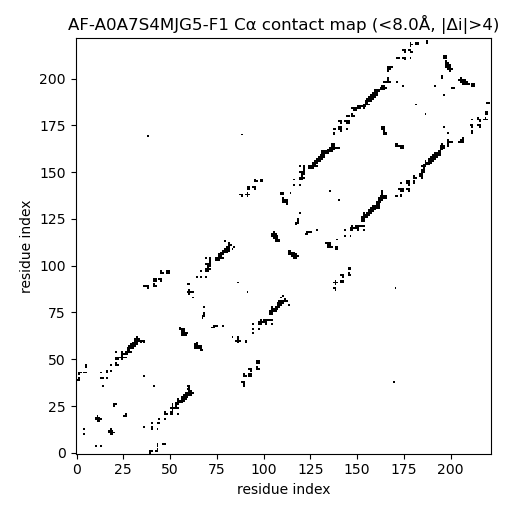1.00 91.06 103 GLU A O 1
ATOM 739 N N . HIS A 1 104 ? -11.131 -9.620 7.020 1.00 94.94 104 HIS A N 1
ATOM 740 C CA . HIS A 1 104 ? -12.296 -10.009 6.217 1.00 94.94 104 HIS A CA 1
ATOM 741 C C . HIS A 1 104 ? -12.175 -9.631 4.741 1.00 94.94 104 HIS A C 1
ATOM 743 O O . HIS A 1 104 ? -12.745 -10.303 3.878 1.00 94.94 104 HIS A O 1
ATOM 749 N N . LEU A 1 105 ? -11.448 -8.552 4.447 1.00 97.06 105 LEU A N 1
ATOM 750 C CA . LEU A 1 105 ? -11.353 -8.015 3.100 1.00 97.06 105 LEU A CA 1
ATOM 751 C C . LEU A 1 105 ? -10.525 -8.940 2.204 1.00 97.06 105 LEU A C 1
ATOM 753 O O . LEU A 1 105 ? -9.346 -9.183 2.465 1.00 97.06 105 LEU A O 1
ATOM 757 N N . LYS A 1 106 ? -11.145 -9.410 1.118 1.00 97.69 106 LYS A N 1
ATOM 758 C CA . LYS A 1 106 ? -10.507 -10.252 0.100 1.00 97.69 106 LYS A CA 1
ATOM 759 C C . LYS A 1 106 ? -10.013 -9.438 -1.082 1.00 97.69 106 LYS A C 1
ATOM 761 O O . LYS A 1 106 ? -9.020 -9.796 -1.700 1.00 97.69 106 LYS A O 1
ATOM 766 N N . SER A 1 107 ? -10.681 -8.333 -1.402 1.00 97.50 107 SER A N 1
ATOM 767 C CA . SER A 1 107 ? -10.344 -7.544 -2.583 1.00 97.50 107 SER A CA 1
ATOM 768 C C . SER A 1 107 ? -10.515 -6.042 -2.389 1.00 97.50 107 SER A C 1
ATOM 770 O O . SER A 1 107 ? -11.398 -5.588 -1.660 1.00 97.50 107 SER A O 1
ATOM 772 N N . LEU A 1 108 ? -9.652 -5.267 -3.044 1.00 97.25 108 LEU A N 1
ATOM 773 C CA . LEU A 1 108 ? -9.676 -3.807 -2.993 1.00 97.25 108 LEU A CA 1
ATOM 774 C C . LEU A 1 108 ? -9.265 -3.216 -4.339 1.00 97.25 108 LEU A C 1
ATOM 776 O O . LEU A 1 108 ? -8.195 -3.528 -4.851 1.00 97.25 108 LEU A O 1
ATOM 780 N N . ASN A 1 109 ? -10.085 -2.328 -4.887 1.00 95.31 109 ASN A N 1
ATOM 781 C CA . ASN A 1 109 ? -9.788 -1.607 -6.119 1.00 95.31 109 ASN A CA 1
ATOM 782 C C . ASN A 1 109 ? -9.561 -0.118 -5.823 1.00 95.31 109 ASN A C 1
ATOM 784 O O . ASN A 1 109 ? -10.447 0.536 -5.284 1.00 95.31 109 ASN A O 1
ATOM 788 N N . VAL A 1 110 ? -8.385 0.423 -6.160 1.00 92.31 110 VAL A N 1
ATOM 789 C CA . VAL A 1 110 ? -8.069 1.861 -5.980 1.00 92.31 110 VAL A CA 1
ATOM 790 C C . VAL A 1 110 ? -7.542 2.559 -7.234 1.00 92.31 110 VAL A C 1
ATOM 792 O O . VAL A 1 110 ? -7.523 3.786 -7.272 1.00 92.31 110 VAL A O 1
ATOM 795 N N . ASP A 1 111 ? -7.089 1.802 -8.235 1.00 89.81 111 ASP A N 1
ATOM 796 C CA . ASP A 1 111 ? -6.497 2.326 -9.478 1.00 89.81 111 ASP A CA 1
ATOM 797 C C . ASP A 1 111 ? -7.192 1.751 -10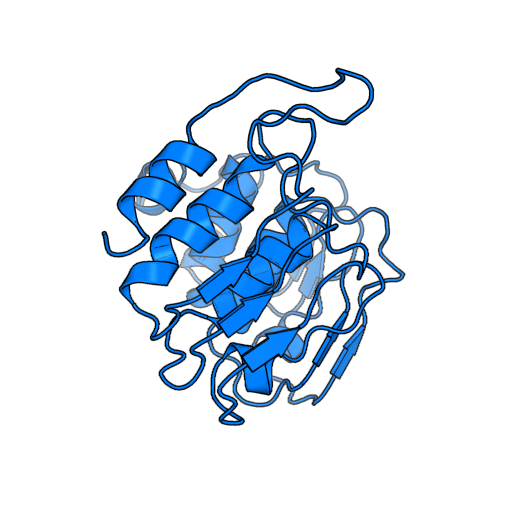.733 1.00 89.81 111 ASP A C 1
ATOM 799 O O . ASP A 1 111 ? -6.656 1.810 -11.834 1.00 89.81 111 ASP A O 1
ATOM 803 N N . GLY A 1 112 ? -8.388 1.169 -10.581 1.00 89.75 112 GLY A N 1
ATOM 804 C CA . GLY A 1 112 ? -9.150 0.542 -11.671 1.00 89.75 112 GLY A CA 1
ATOM 805 C C . GLY A 1 112 ? -8.878 -0.955 -11.848 1.00 89.75 112 GLY A C 1
ATOM 806 O O . GLY A 1 112 ? -9.594 -1.620 -12.595 1.00 89.75 112 GLY A O 1
ATOM 807 N N . HIS A 1 113 ? -7.895 -1.504 -11.132 1.00 94.44 113 HIS A N 1
ATOM 808 C CA . HIS A 1 113 ? -7.676 -2.940 -11.015 1.00 94.44 113 HIS A CA 1
ATOM 809 C C . HIS A 1 113 ? -7.885 -3.427 -9.580 1.00 94.44 113 HIS A C 1
ATOM 811 O O . HIS A 1 113 ? -7.416 -2.820 -8.616 1.00 94.44 113 HIS A O 1
ATOM 817 N N . VAL A 1 114 ? -8.561 -4.568 -9.458 1.00 97.06 114 VAL A N 1
ATOM 818 C CA . VAL A 1 114 ? -8.848 -5.222 -8.183 1.00 97.06 114 VAL A CA 1
ATOM 819 C C . VAL A 1 114 ? -7.593 -5.928 -7.667 1.00 97.06 114 VAL A C 1
ATOM 821 O O . VAL A 1 114 ? -7.103 -6.866 -8.290 1.00 97.06 114 VAL A O 1
ATOM 824 N N . LEU A 1 115 ? -7.096 -5.508 -6.506 1.00 97.88 115 LEU A N 1
ATOM 825 C CA . LEU A 1 115 ? -6.007 -6.174 -5.796 1.00 97.88 115 LEU A CA 1
ATOM 826 C C . LEU A 1 115 ? -6.545 -7.363 -4.979 1.00 97.88 115 LEU A C 1
ATOM 828 O O . LEU A 1 115 ? -7.536 -7.186 -4.262 1.00 97.88 115 LEU A O 1
ATOM 832 N N . PRO A 1 116 ? -5.894 -8.541 -5.023 1.00 97.81 116 PRO A N 1
ATOM 833 C CA . PRO A 1 116 ? -6.267 -9.702 -4.216 1.00 97.81 116 PRO A CA 1
ATOM 834 C C . PRO A 1 116 ? -5.658 -9.587 -2.809 1.00 97.81 116 PRO A C 1
ATOM 836 O O . PRO A 1 116 ? -4.536 -10.017 -2.550 1.00 97.81 116 PRO A O 1
ATOM 839 N N . ILE A 1 117 ? -6.372 -8.934 -1.894 1.00 97.50 117 ILE A N 1
ATOM 840 C CA . ILE A 1 117 ? -5.885 -8.586 -0.550 1.00 97.50 117 ILE A CA 1
ATOM 841 C C . ILE A 1 117 ? -5.647 -9.826 0.317 1.00 97.50 117 ILE A C 1
ATOM 843 O O . ILE A 1 117 ? -4.647 -9.880 1.034 1.00 97.50 117 ILE A O 1
ATOM 847 N N . ASP A 1 118 ? -6.525 -10.825 0.245 1.00 96.12 118 ASP A N 1
ATOM 848 C CA . ASP A 1 118 ? -6.386 -12.084 0.984 1.00 96.12 118 ASP A CA 1
ATOM 849 C C . ASP A 1 118 ? -5.157 -12.897 0.542 1.00 96.12 118 ASP A C 1
ATOM 851 O O . ASP A 1 118 ? -4.458 -13.459 1.386 1.00 96.12 118 ASP A O 1
ATOM 855 N N . GLU A 1 119 ? -4.847 -12.908 -0.754 1.00 97.50 119 GLU A N 1
ATOM 856 C CA . GLU A 1 119 ? -3.636 -13.531 -1.305 1.00 97.50 119 GLU A CA 1
ATOM 857 C C . GLU A 1 119 ? -2.372 -12.732 -0.964 1.00 97.50 119 GLU A C 1
ATOM 859 O O . GLU A 1 119 ? -1.385 -13.296 -0.485 1.00 97.50 119 GLU A O 1
ATOM 864 N N . LEU A 1 120 ? -2.408 -11.405 -1.140 1.00 97.00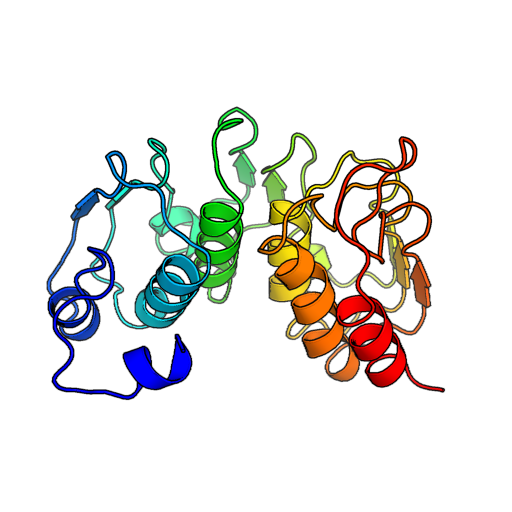 120 LEU A N 1
ATOM 865 C CA . LEU A 1 120 ? -1.284 -10.509 -0.844 1.00 97.00 120 LEU A CA 1
ATOM 866 C C . LEU A 1 120 ? -0.867 -10.560 0.626 1.00 97.00 120 LEU A C 1
ATOM 868 O O . LEU A 1 120 ? 0.319 -10.430 0.916 1.00 97.00 120 LEU A O 1
ATOM 872 N N . ARG A 1 121 ? -1.808 -10.792 1.544 1.00 94.25 121 ARG A N 1
ATOM 873 C CA . ARG A 1 121 ? -1.522 -10.916 2.981 1.00 94.25 121 ARG A CA 1
ATOM 874 C C . ARG A 1 121 ? -1.317 -12.341 3.480 1.00 94.25 121 ARG A C 1
ATOM 876 O O . ARG A 1 121 ? -1.067 -12.541 4.661 1.00 94.25 121 ARG A O 1
ATOM 883 N N . GLY A 1 122 ? -1.446 -13.330 2.597 1.00 94.19 122 GLY A N 1
ATOM 884 C CA . GLY A 1 122 ? -1.253 -14.739 2.929 1.00 94.19 122 GLY A CA 1
ATOM 885 C C . GLY A 1 122 ? -2.426 -15.402 3.658 1.00 94.19 122 GLY A C 1
ATOM 886 O O . GLY A 1 122 ? -2.3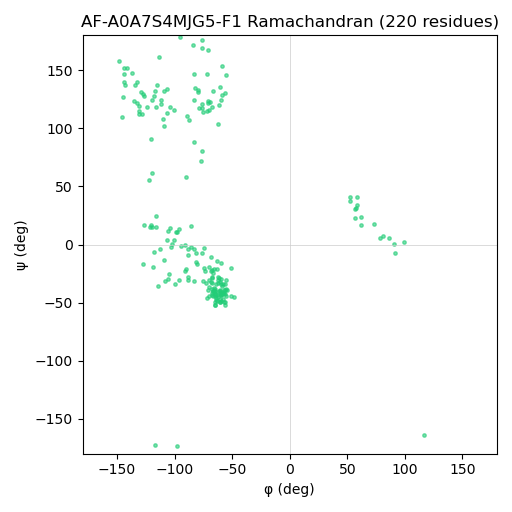13 -16.571 4.010 1.00 94.19 122 GLY A O 1
ATOM 887 N N . ALA A 1 123 ? -3.562 -14.717 3.837 1.00 94.12 123 ALA A N 1
ATOM 888 C CA . ALA A 1 123 ? -4.787 -15.331 4.364 1.00 94.12 123 ALA A CA 1
ATOM 889 C C . ALA A 1 123 ? -5.303 -16.440 3.430 1.00 94.12 123 ALA A C 1
ATOM 891 O O . ALA A 1 123 ? -5.823 -17.460 3.883 1.00 94.12 123 ALA A O 1
ATOM 892 N N . LYS A 1 124 ? -5.100 -16.258 2.121 1.00 95.81 124 LYS A N 1
ATOM 893 C CA . LYS A 1 124 ? -5.215 -17.298 1.102 1.00 95.81 124 LYS A CA 1
ATOM 894 C C . LYS A 1 124 ? -3.807 -17.635 0.588 1.00 95.81 124 LYS A C 1
ATOM 896 O O . LYS A 1 124 ? -3.263 -16.873 -0.209 1.00 95.81 124 LYS A O 1
ATOM 901 N N . PRO A 1 125 ? -3.194 -18.748 1.030 1.00 96.00 125 PRO A N 1
ATOM 902 C CA . PRO A 1 125 ? -1.828 -19.091 0.648 1.00 96.00 125 PRO A CA 1
ATOM 903 C C . PRO A 1 125 ? -1.685 -19.294 -0.864 1.00 96.00 125 PRO A C 1
ATOM 905 O O . PRO A 1 125 ? -2.312 -20.181 -1.445 1.00 96.00 125 PRO A O 1
ATOM 908 N N . VAL A 1 126 ? -0.822 -18.495 -1.489 1.00 97.94 126 VAL A N 1
ATOM 909 C CA . VAL A 1 126 ? -0.409 -18.632 -2.891 1.00 97.94 126 VAL A CA 1
ATOM 910 C C . VAL A 1 126 ? 1.098 -18.417 -2.993 1.00 97.94 126 VAL A C 1
ATOM 912 O O . VAL A 1 126 ? 1.675 -17.647 -2.229 1.00 97.94 126 VAL A O 1
ATOM 915 N N . GLU A 1 127 ? 1.751 -19.100 -3.932 1.00 97.50 127 GLU A N 1
ATOM 916 C CA . GLU A 1 127 ? 3.204 -18.976 -4.113 1.00 97.50 127 GLU A CA 1
ATOM 917 C C . GLU A 1 127 ? 3.594 -17.881 -5.112 1.00 97.50 127 GLU A C 1
ATOM 919 O O . GLU A 1 127 ? 4.715 -17.374 -5.055 1.00 97.50 127 GLU A O 1
ATOM 924 N N . ALA A 1 128 ? 2.686 -17.505 -6.015 1.00 98.19 128 ALA A N 1
ATOM 925 C CA . ALA A 1 128 ? 2.944 -16.527 -7.061 1.00 98.19 128 ALA A CA 1
ATOM 926 C C . ALA A 1 128 ? 1.719 -15.648 -7.328 1.00 98.19 128 ALA A C 1
ATOM 928 O O . ALA A 1 128 ? 0.605 -16.157 -7.431 1.00 98.19 128 ALA A O 1
ATOM 929 N N . ILE A 1 129 ? 1.950 -14.345 -7.485 1.00 98.50 129 ILE A N 1
ATOM 930 C CA . ILE A 1 129 ? 0.941 -13.354 -7.869 1.00 98.50 129 ILE A CA 1
ATOM 931 C C . ILE A 1 129 ? 1.459 -12.576 -9.081 1.00 98.50 129 ILE A C 1
ATOM 933 O O . ILE A 1 129 ? 2.566 -12.030 -9.051 1.00 98.50 129 ILE A O 1
ATOM 937 N N . ASP A 1 130 ? 0.642 -12.503 -10.135 1.00 98.38 130 ASP A N 1
ATOM 938 C CA . ASP A 1 130 ? 0.913 -11.687 -11.319 1.00 98.38 130 ASP A CA 1
ATOM 939 C C . ASP A 1 130 ? -0.040 -10.492 -11.399 1.00 98.38 130 ASP A C 1
ATOM 941 O O . ASP A 1 130 ? -1.226 -10.618 -11.702 1.00 98.38 130 ASP A O 1
ATOM 945 N N . LEU A 1 131 ? 0.519 -9.317 -11.134 1.00 98.06 131 LEU A N 1
ATOM 946 C CA . LEU A 1 131 ? -0.130 -8.017 -11.210 1.00 98.06 131 LEU A CA 1
ATOM 947 C C . LEU A 1 131 ? 0.525 -7.139 -12.286 1.00 98.06 131 LEU A C 1
ATOM 949 O O . LEU A 1 131 ? 0.459 -5.911 -12.215 1.00 98.06 131 LEU A O 1
ATOM 953 N N . SER A 1 132 ? 1.162 -7.744 -13.292 1.00 97.81 132 SER A N 1
ATOM 954 C CA . SER A 1 132 ? 1.768 -6.997 -14.391 1.00 97.81 132 SER A CA 1
ATOM 955 C C . SER A 1 132 ? 0.741 -6.385 -15.344 1.00 97.81 132 SER A C 1
ATOM 957 O O . SER A 1 132 ? -0.335 -6.945 -15.588 1.00 97.81 132 SER A O 1
ATOM 959 N N . ALA A 1 133 ? 1.083 -5.213 -15.888 1.00 95.75 133 ALA A N 1
ATOM 960 C CA . ALA A 1 133 ? 0.276 -4.471 -16.856 1.00 95.75 133 ALA A CA 1
ATOM 961 C C . ALA A 1 133 ? -1.179 -4.247 -16.397 1.00 95.75 133 ALA A C 1
ATOM 963 O O . ALA A 1 133 ? -2.120 -4.388 -17.181 1.00 95.75 133 ALA A O 1
ATOM 964 N N . LYS A 1 134 ? -1.375 -3.925 -15.111 1.00 96.25 134 LYS A N 1
ATOM 965 C CA . LYS A 1 134 ? -2.698 -3.665 -14.513 1.00 96.25 134 LYS A CA 1
ATOM 966 C C . LYS A 1 134 ? -2.960 -2.186 -14.250 1.00 96.25 134 LYS A C 1
ATOM 968 O O . LYS A 1 134 ? -3.916 -1.852 -13.560 1.00 96.25 134 LYS A O 1
ATOM 973 N N . SER A 1 135 ? -2.111 -1.311 -14.789 1.00 92.19 135 SER A N 1
ATOM 974 C CA . SER A 1 135 ? -2.186 0.138 -14.577 1.00 92.19 135 SER A CA 1
ATOM 975 C C . SER A 1 135 ? -2.143 0.528 -13.094 1.00 92.19 135 SER A C 1
ATOM 977 O O . SER A 1 135 ? -2.710 1.543 -12.701 1.00 92.19 135 SER A O 1
ATOM 979 N N . LEU A 1 136 ? -1.449 -0.260 -12.264 1.00 92.62 136 LEU A N 1
ATOM 980 C CA . LEU A 1 136 ? -1.321 0.023 -10.837 1.00 92.62 136 LEU A CA 1
ATOM 981 C C . LEU A 1 136 ? -0.516 1.298 -10.617 1.00 92.62 136 LEU A C 1
ATOM 983 O O . LEU A 1 136 ? 0.566 1.469 -11.183 1.00 92.62 136 LEU A O 1
ATOM 987 N N . GLY A 1 137 ? -1.034 2.174 -9.766 1.00 90.75 137 GLY A N 1
ATOM 988 C CA . GLY A 1 137 ? -0.371 3.400 -9.368 1.00 90.75 137 GLY A CA 1
ATOM 989 C C . GLY A 1 137 ? 0.351 3.273 -8.029 1.00 90.75 137 GLY A C 1
ATOM 990 O O . GLY A 1 137 ? 0.405 2.221 -7.385 1.00 90.75 137 GLY A O 1
ATOM 991 N N . VAL A 1 138 ? 0.846 4.415 -7.562 1.00 90.00 138 VAL A N 1
ATOM 992 C CA . VAL A 1 138 ? 1.505 4.574 -6.257 1.00 90.00 138 VAL A CA 1
ATOM 993 C C . VAL A 1 138 ? 0.589 4.153 -5.095 1.00 90.00 138 VAL A C 1
ATOM 995 O O . VAL A 1 138 ? 1.065 3.598 -4.106 1.00 90.00 138 VAL A O 1
ATOM 998 N N . LYS A 1 139 ? -0.733 4.366 -5.209 1.00 90.62 139 LYS A N 1
ATOM 999 C CA . LYS A 1 139 ? -1.718 3.960 -4.188 1.00 90.62 139 LYS A CA 1
ATOM 1000 C C . LYS A 1 139 ? -1.773 2.439 -4.048 1.00 90.62 139 LYS A C 1
ATOM 1002 O O . LYS A 1 139 ? -1.597 1.929 -2.943 1.00 90.62 139 LYS A O 1
ATOM 1007 N N . SER A 1 140 ? -1.946 1.722 -5.162 1.00 93.88 140 SER A N 1
ATOM 1008 C CA . SER A 1 140 ? -1.899 0.256 -5.171 1.00 93.88 140 SER A CA 1
ATOM 1009 C C . SER A 1 140 ? -0.568 -0.274 -4.645 1.00 93.88 140 SER A C 1
ATOM 1011 O O . SER A 1 140 ? -0.557 -1.203 -3.845 1.00 93.88 140 SER A O 1
ATOM 1013 N N . ALA A 1 141 ? 0.552 0.345 -5.023 1.00 93.19 141 ALA A N 1
ATOM 1014 C CA . ALA A 1 141 ? 1.877 -0.046 -4.549 1.00 93.19 141 ALA A CA 1
ATOM 1015 C C . ALA A 1 141 ? 2.026 0.065 -3.015 1.00 93.19 141 ALA A C 1
ATOM 1017 O O . ALA A 1 141 ? 2.573 -0.840 -2.387 1.00 93.19 141 ALA A O 1
ATOM 1018 N N . LEU A 1 142 ? 1.498 1.133 -2.397 1.00 92.94 142 LEU A N 1
ATOM 1019 C CA . LEU A 1 142 ? 1.476 1.292 -0.934 1.00 92.94 142 LEU A CA 1
ATOM 1020 C C . LEU A 1 142 ? 0.633 0.214 -0.247 1.00 92.94 142 LEU A C 1
ATOM 1022 O O . LEU A 1 142 ? 1.051 -0.340 0.770 1.00 92.94 142 LEU A O 1
ATOM 1026 N N . ILE A 1 143 ? -0.538 -0.092 -0.809 1.00 94.81 143 ILE A N 1
ATOM 1027 C CA . ILE A 1 143 ? -1.432 -1.134 -0.293 1.00 94.81 143 ILE A CA 1
ATOM 1028 C C . ILE A 1 143 ? -0.759 -2.502 -0.390 1.00 94.81 143 ILE A C 1
ATOM 1030 O O . ILE A 1 143 ? -0.717 -3.221 0.602 1.00 94.81 143 ILE A O 1
ATOM 1034 N N . ILE A 1 144 ? -0.166 -2.831 -1.542 1.00 96.12 144 ILE A N 1
ATOM 1035 C CA . ILE A 1 144 ? 0.583 -4.076 -1.750 1.00 96.12 144 ILE A CA 1
ATOM 1036 C C . ILE A 1 144 ? 1.693 -4.203 -0.706 1.00 96.12 144 ILE A C 1
ATOM 1038 O O . ILE A 1 144 ? 1.740 -5.205 0.000 1.00 96.12 144 ILE A O 1
ATOM 1042 N N . ALA A 1 145 ? 2.538 -3.179 -0.545 1.00 94.31 145 ALA A N 1
ATOM 1043 C CA . ALA A 1 145 ? 3.603 -3.197 0.456 1.00 94.31 145 ALA A CA 1
ATOM 1044 C C . ALA A 1 145 ? 3.057 -3.427 1.877 1.00 94.31 145 ALA A C 1
ATOM 1046 O O . ALA A 1 145 ? 3.614 -4.213 2.636 1.00 94.31 145 ALA A O 1
ATOM 1047 N N . SER A 1 146 ? 1.940 -2.787 2.230 1.00 93.12 146 SER A N 1
ATOM 1048 C CA . SER A 1 146 ? 1.313 -2.966 3.541 1.00 93.12 146 SER A CA 1
ATOM 1049 C C . SER A 1 146 ? 0.725 -4.362 3.742 1.00 93.12 146 SER A C 1
ATOM 1051 O O . SER A 1 146 ? 0.806 -4.892 4.845 1.00 93.12 146 SER A O 1
ATOM 1053 N N . CYS A 1 147 ? 0.127 -4.961 2.712 1.00 95.06 147 CYS A N 1
ATOM 1054 C CA . CYS A 1 147 ? -0.455 -6.299 2.798 1.00 95.06 147 CYS A CA 1
ATOM 1055 C C . CYS A 1 147 ? 0.613 -7.392 2.865 1.00 95.06 147 CYS A C 1
ATOM 1057 O O . CYS A 1 147 ? 0.407 -8.385 3.548 1.00 95.06 147 CYS A O 1
ATOM 1059 N N . LEU A 1 148 ? 1.757 -7.201 2.204 1.00 95.00 148 LEU A N 1
ATOM 1060 C CA . LEU A 1 148 ? 2.861 -8.162 2.229 1.00 95.00 148 LEU A CA 1
ATOM 1061 C C . LEU A 1 148 ? 3.502 -8.313 3.615 1.00 95.00 148 LEU A C 1
ATOM 1063 O O . LEU A 1 148 ? 4.143 -9.331 3.875 1.00 95.00 148 LEU A O 1
ATOM 1067 N N . ALA A 1 149 ? 3.341 -7.324 4.500 1.00 88.19 149 ALA A N 1
ATOM 1068 C CA . ALA A 1 149 ? 3.830 -7.399 5.869 1.00 88.19 149 ALA A CA 1
ATOM 1069 C C . ALA A 1 149 ? 3.133 -8.555 6.613 1.00 88.19 149 ALA A C 1
ATOM 1071 O O . ALA A 1 149 ? 1.971 -8.450 6.997 1.00 88.19 149 ALA A O 1
ATOM 1072 N N . GLY A 1 150 ? 3.852 -9.665 6.802 1.00 84.69 150 GLY A N 1
ATOM 1073 C CA . GLY A 1 150 ? 3.329 -10.889 7.421 1.00 84.69 150 GLY A CA 1
ATOM 1074 C C . GLY A 1 150 ? 2.919 -11.993 6.441 1.00 84.69 150 GLY A C 1
ATOM 1075 O O . GLY A 1 150 ? 2.478 -13.048 6.887 1.00 84.69 150 GLY A O 1
ATOM 1076 N N . ASN A 1 151 ? 3.089 -11.809 5.127 1.00 93.38 151 ASN A N 1
ATOM 1077 C CA . ASN A 1 151 ? 2.876 -12.895 4.172 1.00 93.38 151 ASN A CA 1
ATOM 1078 C C . ASN A 1 151 ? 4.046 -13.897 4.212 1.00 93.38 151 ASN A C 1
ATOM 1080 O O . ASN A 1 151 ? 5.171 -13.587 3.809 1.00 93.38 151 ASN A O 1
ATOM 1084 N N . GLU A 1 152 ? 3.760 -15.123 4.653 1.00 93.69 152 GLU A N 1
ATOM 1085 C CA . GLU A 1 152 ? 4.745 -16.206 4.781 1.00 93.69 152 GLU A CA 1
ATOM 1086 C C . GLU A 1 152 ? 4.716 -17.227 3.627 1.00 93.69 152 GLU A C 1
ATOM 1088 O O . GLU A 1 152 ? 5.448 -18.218 3.662 1.00 93.69 152 GLU A O 1
ATOM 1093 N N . HIS A 1 153 ? 3.888 -17.012 2.601 1.00 96.12 153 HIS A N 1
ATOM 1094 C CA . HIS A 1 153 ? 3.641 -17.986 1.529 1.00 96.12 153 HIS A CA 1
ATOM 1095 C C . HIS A 1 153 ? 4.133 -17.522 0.155 1.00 96.12 153 HIS A C 1
ATOM 1097 O O . HIS A 1 153 ? 4.620 -18.340 -0.628 1.00 96.12 153 HIS A O 1
ATOM 1103 N N . LEU A 1 154 ? 4.030 -16.222 -0.131 1.00 97.31 154 LEU A N 1
ATOM 1104 C CA . LEU A 1 154 ? 4.320 -15.669 -1.448 1.00 97.31 154 LEU A CA 1
ATOM 1105 C C . LEU A 1 154 ? 5.823 -15.690 -1.754 1.00 97.31 154 LEU A C 1
ATOM 1107 O O . LEU A 1 154 ? 6.625 -15.110 -1.022 1.00 97.31 154 LEU A O 1
ATOM 1111 N N . LYS A 1 155 ? 6.194 -16.329 -2.867 1.00 96.56 155 LYS A N 1
ATOM 1112 C CA . LYS A 1 155 ? 7.581 -16.472 -3.346 1.00 96.56 155 LYS A CA 1
ATOM 1113 C C . LYS A 1 155 ? 7.867 -15.625 -4.582 1.00 96.56 155 LYS A C 1
ATOM 1115 O O . LYS A 1 155 ? 8.999 -15.178 -4.768 1.00 96.56 155 LYS A O 1
ATOM 1120 N N . SER A 1 156 ? 6.861 -15.413 -5.430 1.00 97.31 156 SER A N 1
ATOM 1121 C CA . SER A 1 156 ? 6.984 -14.633 -6.660 1.00 97.31 156 SER A CA 1
ATOM 1122 C C . SER A 1 156 ? 5.920 -13.545 -6.747 1.00 97.31 156 SER A C 1
ATOM 1124 O O . SER A 1 156 ? 4.731 -13.808 -6.581 1.00 97.31 156 SER A O 1
ATOM 1126 N N . LEU A 1 157 ? 6.353 -12.320 -7.026 1.00 97.75 157 LEU A N 1
ATOM 1127 C CA . LEU A 1 157 ? 5.474 -11.182 -7.246 1.00 97.75 157 LEU A CA 1
ATOM 1128 C C . LEU A 1 157 ? 5.887 -10.466 -8.533 1.00 97.75 157 LEU A C 1
ATOM 1130 O O . LEU A 1 157 ? 6.982 -9.907 -8.626 1.00 97.75 157 LEU A O 1
ATOM 1134 N N . ASN A 1 158 ? 5.007 -10.479 -9.532 1.00 98.12 158 ASN A N 1
ATOM 1135 C CA . ASN A 1 158 ? 5.207 -9.742 -10.772 1.00 98.12 158 ASN A CA 1
ATOM 1136 C C . ASN A 1 158 ? 4.394 -8.446 -10.752 1.00 98.12 158 ASN A C 1
ATOM 1138 O O . ASN A 1 158 ? 3.168 -8.474 -10.725 1.00 98.12 158 ASN A O 1
ATOM 1142 N N . LEU A 1 159 ? 5.085 -7.311 -10.778 1.00 96.94 159 LEU A N 1
ATOM 1143 C CA . LEU A 1 159 ? 4.503 -5.972 -10.817 1.00 96.94 159 LEU A CA 1
ATOM 1144 C C . LEU A 1 159 ? 4.933 -5.200 -12.070 1.00 96.94 159 LEU A C 1
ATOM 1146 O O . LEU A 1 159 ? 4.783 -3.978 -12.112 1.00 96.94 159 LEU A O 1
ATOM 1150 N N . ALA A 1 160 ? 5.478 -5.876 -13.083 1.00 96.12 160 ALA A N 1
ATOM 1151 C CA . ALA A 1 160 ? 6.002 -5.228 -14.278 1.00 96.12 160 ALA A CA 1
ATOM 1152 C C . ALA A 1 160 ? 4.945 -4.398 -15.026 1.00 96.12 160 ALA A C 1
ATOM 1154 O O . ALA A 1 160 ? 3.754 -4.694 -14.988 1.00 96.12 160 ALA A O 1
ATOM 1155 N N . GLN A 1 161 ? 5.388 -3.383 -15.765 1.00 93.62 161 GLN A N 1
ATOM 1156 C CA . GLN A 1 161 ? 4.544 -2.549 -16.628 1.00 93.62 161 GLN A CA 1
ATOM 1157 C C . GLN A 1 161 ? 3.397 -1.848 -15.877 1.00 93.62 161 GLN A C 1
ATOM 1159 O O . GLN A 1 161 ? 2.276 -1.761 -16.376 1.00 93.62 161 GLN A O 1
ATOM 1164 N N . ASN A 1 162 ? 3.672 -1.337 -14.679 1.00 92.62 162 ASN A N 1
ATOM 1165 C CA . ASN A 1 162 ? 2.763 -0.479 -13.921 1.00 92.62 162 ASN A CA 1
ATOM 1166 C C . ASN A 1 162 ? 3.383 0.922 -13.723 1.00 92.62 162 ASN A C 1
ATOM 1168 O O . ASN A 1 162 ? 4.389 1.276 -14.332 1.00 92.62 162 ASN A O 1
ATOM 1172 N N . SER A 1 163 ? 2.748 1.774 -12.918 1.00 89.06 163 SER A N 1
ATOM 1173 C CA . SER A 1 163 ? 3.193 3.139 -12.594 1.00 89.06 163 SER A CA 1
ATOM 1174 C C . SER A 1 163 ? 3.375 3.303 -11.081 1.00 89.06 163 SER A C 1
ATOM 1176 O O . SER A 1 163 ? 2.767 4.161 -10.442 1.00 89.06 163 SER A O 1
ATOM 1178 N N . LEU A 1 164 ? 4.193 2.425 -10.492 1.00 88.56 164 LEU A N 1
ATOM 1179 C CA . LEU A 1 164 ? 4.350 2.302 -9.033 1.00 88.56 164 LEU A CA 1
ATOM 1180 C C . LEU A 1 164 ? 5.169 3.438 -8.407 1.00 88.56 164 LEU A C 1
ATOM 1182 O O . LEU A 1 164 ? 5.077 3.663 -7.201 1.00 88.56 164 LEU A O 1
ATOM 1186 N N . SER A 1 165 ? 5.968 4.145 -9.207 1.00 79.31 165 SER A N 1
ATOM 1187 C CA . SER A 1 165 ? 6.597 5.406 -8.823 1.00 79.31 165 SER A CA 1
ATOM 1188 C C . SER A 1 165 ? 5.945 6.549 -9.580 1.00 79.31 165 SER A C 1
ATOM 1190 O O . SER A 1 165 ? 5.799 6.489 -10.801 1.00 79.31 165 SER A O 1
ATOM 1192 N N . GLY A 1 166 ? 5.591 7.604 -8.860 1.00 71.00 166 GLY A N 1
ATOM 1193 C CA . GLY A 1 166 ? 5.139 8.827 -9.500 1.00 71.00 166 GLY A CA 1
ATOM 1194 C C . GLY A 1 166 ? 6.269 9.655 -10.094 1.00 71.00 166 GLY A C 1
ATOM 1195 O O . GLY A 1 166 ? 7.447 9.450 -9.809 1.00 71.00 166 GLY A O 1
ATOM 1196 N N . ASP A 1 167 ? 5.878 10.659 -10.870 1.00 62.25 167 ASP A N 1
ATOM 1197 C CA . ASP A 1 167 ? 6.761 11.626 -11.524 1.00 62.25 167 ASP A CA 1
ATOM 1198 C C . ASP A 1 167 ? 7.139 12.822 -10.623 1.00 62.25 167 ASP A C 1
ATOM 1200 O O . ASP A 1 167 ? 7.934 13.679 -11.019 1.00 62.25 167 ASP A O 1
ATOM 1204 N N . ARG A 1 168 ? 6.602 12.883 -9.393 1.00 63.34 168 ARG A N 1
ATOM 1205 C CA . ARG A 1 168 ? 6.860 13.947 -8.405 1.00 63.34 168 ARG A CA 1
ATOM 1206 C C . ARG A 1 168 ? 7.620 13.452 -7.178 1.00 63.34 168 ARG A C 1
ATOM 1208 O O . ARG A 1 168 ? 7.675 12.262 -6.876 1.00 63.34 168 ARG A O 1
ATOM 1215 N N . PHE A 1 169 ? 8.207 14.407 -6.450 1.00 55.84 169 PHE A N 1
ATOM 1216 C CA . PHE A 1 169 ? 9.165 14.152 -5.370 1.00 55.84 169 PHE A CA 1
ATOM 1217 C C . PHE A 1 169 ? 8.642 13.216 -4.272 1.00 55.84 169 PHE A C 1
ATOM 1219 O O . PHE A 1 169 ? 9.385 12.394 -3.746 1.00 55.84 169 PHE A O 1
ATOM 1226 N N . ASP A 1 170 ? 7.373 13.366 -3.932 1.00 61.62 170 ASP A N 1
ATOM 1227 C CA . ASP A 1 170 ? 6.653 12.733 -2.834 1.00 61.62 170 ASP A CA 1
ATOM 1228 C C . ASP A 1 170 ? 6.122 11.325 -3.153 1.00 61.62 170 ASP A C 1
ATOM 1230 O O . ASP A 1 170 ? 5.592 10.650 -2.272 1.00 61.62 170 ASP A O 1
ATOM 1234 N N . GLN A 1 171 ? 6.293 10.845 -4.387 1.00 65.88 171 GLN A N 1
ATOM 1235 C CA . GLN A 1 171 ? 5.628 9.631 -4.872 1.00 65.88 171 GLN A CA 1
ATOM 1236 C C . GLN A 1 171 ? 6.523 8.380 -4.907 1.00 65.88 171 GLN A C 1
ATOM 1238 O O . GLN A 1 171 ? 6.058 7.301 -5.267 1.00 65.88 171 GLN A O 1
ATOM 1243 N N . MET A 1 172 ? 7.792 8.483 -4.493 1.00 60.81 172 MET A N 1
ATOM 1244 C CA . MET A 1 172 ? 8.715 7.334 -4.430 1.00 60.81 172 MET A CA 1
ATOM 1245 C C . MET A 1 172 ? 8.534 6.468 -3.168 1.00 60.81 172 MET A C 1
ATOM 1247 O O . MET A 1 172 ? 9.142 5.405 -3.037 1.00 60.81 172 MET A O 1
ATOM 1251 N N . ASN A 1 173 ? 7.699 6.913 -2.224 1.00 73.56 173 ASN A N 1
ATOM 1252 C CA . ASN A 1 173 ? 7.527 6.259 -0.927 1.00 73.56 173 ASN A CA 1
ATOM 1253 C C . ASN A 1 173 ? 6.978 4.829 -1.049 1.00 73.56 173 ASN A C 1
ATOM 1255 O O . ASN A 1 173 ? 7.269 3.992 -0.204 1.00 73.56 173 ASN A O 1
ATOM 1259 N N . ALA A 1 174 ? 6.217 4.523 -2.104 1.00 84.50 174 ALA A N 1
ATOM 1260 C CA . ALA A 1 174 ? 5.641 3.195 -2.278 1.00 84.50 174 ALA A CA 1
ATOM 1261 C C . ALA A 1 174 ? 6.698 2.112 -2.538 1.00 84.50 174 ALA A C 1
ATOM 1263 O O . ALA A 1 174 ? 6.653 1.055 -1.915 1.00 84.50 174 ALA A O 1
ATOM 1264 N N . LEU A 1 175 ? 7.683 2.389 -3.400 1.00 88.75 175 LEU A N 1
ATOM 1265 C CA . LEU A 1 175 ? 8.778 1.453 -3.674 1.00 88.75 175 LEU A CA 1
ATOM 1266 C C . LEU A 1 175 ? 9.726 1.315 -2.482 1.00 88.75 175 LEU A C 1
ATOM 1268 O O . LEU A 1 175 ? 10.181 0.212 -2.199 1.00 88.75 175 LEU A O 1
ATOM 1272 N N . ILE A 1 176 ? 9.982 2.407 -1.754 1.00 89.81 176 ILE A N 1
ATOM 1273 C CA . ILE A 1 176 ? 10.748 2.351 -0.500 1.00 89.81 176 ILE A CA 1
ATOM 1274 C C . ILE A 1 176 ? 10.002 1.488 0.523 1.00 89.81 176 ILE A C 1
ATOM 1276 O O . ILE A 1 176 ? 10.598 0.602 1.123 1.00 89.81 176 ILE A O 1
ATOM 1280 N N . LYS A 1 177 ? 8.684 1.674 0.674 1.00 90.69 177 LYS A N 1
ATOM 1281 C CA . LYS A 1 177 ? 7.858 0.855 1.568 1.00 90.69 177 LYS A CA 1
ATOM 1282 C C . LYS A 1 177 ? 7.858 -0.615 1.162 1.00 90.69 177 LYS A C 1
ATOM 1284 O O . LYS A 1 177 ? 7.923 -1.478 2.031 1.00 90.69 177 LYS A O 1
ATOM 1289 N N . LEU A 1 178 ? 7.806 -0.896 -0.140 1.00 92.38 178 LEU A N 1
ATOM 1290 C CA . LEU A 1 178 ? 7.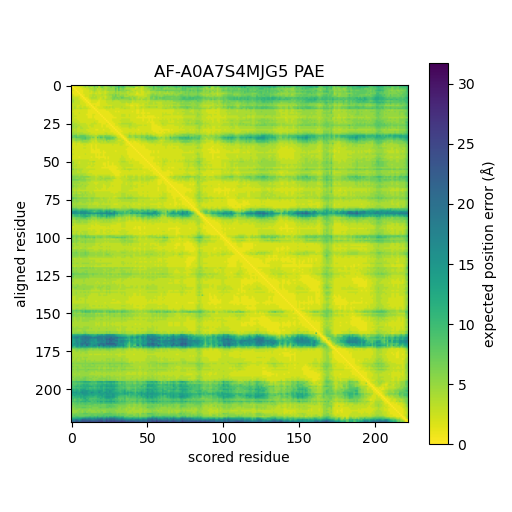938 -2.252 -0.660 1.00 92.38 178 LEU A CA 1
ATOM 1291 C C . LEU A 1 178 ? 9.300 -2.841 -0.267 1.00 92.38 178 LEU A C 1
ATOM 1293 O O . LEU A 1 178 ? 9.345 -3.919 0.313 1.00 92.38 178 LEU A O 1
ATOM 1297 N N . ALA A 1 179 ? 10.392 -2.109 -0.495 1.00 93.00 179 ALA A N 1
ATOM 1298 C CA . ALA A 1 179 ? 11.731 -2.532 -0.095 1.00 93.00 179 ALA A CA 1
ATOM 1299 C C . ALA A 1 179 ? 11.847 -2.796 1.417 1.00 93.00 179 ALA A C 1
ATOM 1301 O O . ALA A 1 179 ? 12.424 -3.800 1.813 1.00 93.00 179 ALA A O 1
ATOM 1302 N N . GLU A 1 180 ? 11.244 -1.959 2.266 1.00 92.69 180 GLU A N 1
ATOM 1303 C CA . GLU A 1 180 ? 11.234 -2.155 3.723 1.00 92.69 180 GLU A CA 1
ATOM 1304 C C . GLU A 1 180 ? 10.575 -3.475 4.153 1.00 92.69 180 GLU A C 1
ATOM 1306 O O . GLU A 1 180 ? 10.990 -4.061 5.153 1.00 92.69 180 GLU A O 1
ATOM 1311 N N . VAL A 1 181 ? 9.544 -3.942 3.435 1.00 93.12 181 VAL A N 1
ATOM 1312 C CA . VAL A 1 181 ? 8.818 -5.165 3.812 1.00 93.12 181 VAL A CA 1
ATOM 1313 C C . VAL A 1 181 ? 9.434 -6.429 3.224 1.00 93.12 181 VAL A C 1
ATOM 1315 O O . VAL A 1 181 ? 9.324 -7.477 3.857 1.00 93.12 181 VAL A O 1
ATOM 1318 N N . LEU A 1 182 ? 10.120 -6.355 2.076 1.00 93.06 182 LEU A N 1
ATOM 1319 C CA . LEU A 1 182 ? 10.687 -7.525 1.386 1.00 93.06 182 LEU A CA 1
ATOM 1320 C C . LEU A 1 182 ? 11.495 -8.465 2.303 1.00 93.06 182 LEU A C 1
ATOM 1322 O O . LEU A 1 182 ? 11.215 -9.665 2.254 1.00 93.06 182 LEU A O 1
ATOM 1326 N N . PRO A 1 183 ? 12.393 -7.987 3.196 1.00 92.00 183 PRO A N 1
ATOM 1327 C CA . PRO A 1 183 ? 13.177 -8.864 4.072 1.00 92.00 183 PRO A CA 1
ATOM 1328 C C . PRO A 1 183 ? 12.341 -9.684 5.062 1.00 92.00 183 PRO A C 1
ATOM 1330 O O . PRO A 1 183 ? 12.815 -10.690 5.585 1.00 92.00 183 PRO A O 1
ATOM 1333 N N . SER A 1 184 ? 11.108 -9.252 5.345 1.00 91.19 184 SER A N 1
ATOM 1334 C CA . SER A 1 184 ? 10.166 -9.970 6.213 1.00 91.19 184 SER A CA 1
ATOM 1335 C C . SER A 1 184 ? 9.301 -10.993 5.466 1.00 91.19 184 SER A C 1
ATOM 1337 O O . SER A 1 184 ? 8.603 -11.779 6.102 1.00 91.19 184 SER A O 1
ATOM 1339 N N . THR A 1 185 ? 9.352 -11.002 4.131 1.00 92.31 185 THR A N 1
ATOM 1340 C CA . THR A 1 185 ? 8.564 -11.904 3.277 1.00 92.31 185 THR A CA 1
ATOM 1341 C C . THR A 1 185 ? 9.348 -13.161 2.878 1.00 92.31 185 THR A C 1
ATOM 1343 O O . THR A 1 185 ? 10.522 -13.332 3.213 1.00 92.31 185 THR A O 1
ATOM 1346 N N . ARG A 1 186 ? 8.702 -14.058 2.120 1.00 93.19 186 ARG A N 1
ATOM 1347 C CA . ARG A 1 186 ? 9.348 -15.183 1.419 1.00 93.19 186 ARG A CA 1
ATOM 1348 C C . ARG A 1 186 ? 9.609 -14.909 -0.067 1.00 93.19 186 ARG A C 1
ATOM 1350 O O . ARG A 1 186 ? 9.954 -15.842 -0.792 1.00 93.19 186 ARG A O 1
ATOM 1357 N N . ILE A 1 187 ? 9.454 -13.665 -0.530 1.00 93.75 187 ILE A N 1
ATOM 1358 C CA . ILE A 1 187 ? 9.612 -13.321 -1.946 1.00 93.75 187 ILE A CA 1
ATOM 1359 C C . ILE A 1 187 ? 11.079 -13.484 -2.349 1.00 93.75 187 ILE A C 1
ATOM 1361 O O . ILE A 1 187 ? 11.961 -12.788 -1.854 1.00 93.75 187 ILE A O 1
ATOM 1365 N N . THR A 1 188 ? 11.330 -14.387 -3.293 1.00 92.25 188 THR A N 1
ATOM 1366 C CA . THR A 1 188 ? 12.644 -14.610 -3.913 1.00 92.25 188 THR A CA 1
ATOM 1367 C C . THR A 1 188 ? 12.685 -14.137 -5.362 1.00 92.25 188 THR A C 1
ATOM 1369 O O . THR A 1 188 ? 13.754 -14.048 -5.955 1.00 92.25 188 THR A O 1
ATOM 1372 N N . SER A 1 189 ? 11.523 -13.861 -5.958 1.00 94.25 189 SER A N 1
ATOM 1373 C CA . SER A 1 189 ? 11.396 -13.353 -7.320 1.00 94.25 189 SER A CA 1
ATOM 1374 C C . SER A 1 189 ? 10.461 -12.150 -7.331 1.00 94.25 189 SER A C 1
ATOM 1376 O O . SER A 1 189 ? 9.263 -12.279 -7.087 1.00 94.25 189 SER A O 1
ATOM 1378 N N . LEU A 1 190 ? 11.019 -10.976 -7.614 1.00 94.81 190 LEU A N 1
ATOM 1379 C CA . LEU A 1 190 ? 10.282 -9.726 -7.737 1.00 94.81 190 LEU A CA 1
ATOM 1380 C C . LEU A 1 190 ? 10.563 -9.128 -9.114 1.00 94.81 190 LEU A C 1
ATOM 1382 O O . LEU A 1 190 ? 11.710 -8.808 -9.419 1.00 94.81 190 LEU A O 1
ATOM 1386 N N . ASN A 1 191 ? 9.524 -8.970 -9.933 1.00 95.38 191 ASN A N 1
ATOM 1387 C CA . ASN A 1 191 ? 9.642 -8.291 -11.220 1.00 95.38 191 ASN A CA 1
ATOM 1388 C C . ASN A 1 191 ? 9.049 -6.880 -11.131 1.00 95.38 191 ASN A C 1
ATOM 1390 O O . ASN A 1 191 ? 7.858 -6.713 -10.873 1.00 95.38 191 ASN A O 1
ATOM 1394 N N . LEU A 1 192 ? 9.895 -5.873 -11.353 1.00 93.06 192 LEU A N 1
ATOM 1395 C CA . LEU A 1 192 ? 9.551 -4.451 -11.320 1.00 93.06 192 LEU A CA 1
ATOM 1396 C C . LEU A 1 192 ? 9.830 -3.749 -12.658 1.00 93.06 192 LEU A C 1
ATOM 1398 O O . LEU A 1 192 ? 9.852 -2.517 -12.706 1.00 93.06 192 LEU A O 1
ATOM 1402 N N . ASP A 1 193 ? 10.008 -4.495 -13.746 1.00 91.62 193 ASP A N 1
ATOM 1403 C CA . ASP A 1 193 ? 10.315 -3.923 -15.056 1.00 91.62 193 ASP A CA 1
ATOM 1404 C C . ASP A 1 193 ? 9.271 -2.888 -15.488 1.00 91.62 193 ASP A C 1
ATOM 1406 O O . ASP A 1 193 ? 8.084 -3.010 -15.201 1.00 91.62 193 ASP A O 1
ATOM 1410 N N . PHE A 1 194 ? 9.706 -1.846 -16.200 1.00 88.94 194 PHE A N 1
ATOM 1411 C CA . PHE A 1 194 ? 8.826 -0.793 -16.725 1.00 88.94 194 PHE A CA 1
ATOM 1412 C C . PHE A 1 194 ? 7.978 -0.044 -15.673 1.00 88.94 194 PHE A C 1
ATOM 1414 O O . PHE A 1 194 ? 6.901 0.437 -16.002 1.00 88.94 194 PHE A O 1
ATOM 1421 N N . ASN A 1 195 ? 8.479 0.120 -14.440 1.00 88.19 195 ASN A N 1
ATOM 1422 C CA . ASN A 1 195 ? 7.805 0.881 -13.371 1.00 88.19 195 ASN A CA 1
ATOM 1423 C C . ASN A 1 195 ? 8.383 2.271 -13.082 1.00 88.19 195 ASN A C 1
ATOM 1425 O O . ASN A 1 195 ? 8.072 2.839 -12.045 1.00 88.19 195 ASN A O 1
ATOM 1429 N N . GLN A 1 196 ? 9.226 2.816 -13.967 1.00 84.56 196 GLN A N 1
ATOM 1430 C CA . GLN A 1 196 ? 9.834 4.152 -13.809 1.00 84.56 196 GLN A CA 1
ATOM 1431 C C . GLN A 1 196 ? 10.670 4.316 -12.520 1.00 84.56 196 GLN A C 1
ATOM 1433 O O . GLN A 1 196 ? 10.754 5.407 -11.971 1.00 84.56 196 GLN A O 1
ATOM 1438 N N . LEU A 1 197 ? 11.349 3.252 -12.067 1.00 84.44 197 LEU A N 1
ATOM 1439 C CA . LEU A 1 197 ? 11.989 3.133 -10.740 1.00 84.44 197 LEU A CA 1
ATOM 1440 C C . LEU A 1 197 ? 12.934 4.277 -10.315 1.00 84.44 197 LEU A C 1
ATOM 1442 O O . LEU A 1 197 ? 13.209 4.426 -9.127 1.00 84.44 197 LEU A O 1
ATOM 1446 N N . CYS A 1 198 ? 13.448 5.069 -11.258 1.00 82.75 198 CYS A N 1
ATOM 1447 C CA . CYS A 1 198 ? 14.301 6.228 -10.992 1.00 82.75 198 CYS A CA 1
ATOM 1448 C C . CYS A 1 198 ? 13.563 7.581 -11.005 1.00 82.75 198 CYS A C 1
ATOM 1450 O O . CYS A 1 198 ? 14.213 8.626 -11.004 1.00 82.75 198 CYS A O 1
ATOM 1452 N N . GLY A 1 199 ? 12.227 7.587 -11.038 1.00 79.81 199 GLY A N 1
ATOM 1453 C CA . GLY A 1 199 ? 11.406 8.802 -11.057 1.00 79.81 199 GLY A CA 1
ATOM 1454 C C . GLY A 1 199 ? 11.416 9.553 -12.391 1.00 79.81 199 GLY A C 1
ATOM 1455 O O . GLY A 1 199 ? 11.066 10.733 -12.421 1.00 79.81 199 GLY A O 1
ATOM 1456 N N . ILE A 1 200 ? 11.841 8.901 -13.481 1.00 80.44 200 ILE A N 1
ATOM 1457 C CA . ILE A 1 200 ? 11.790 9.442 -14.845 1.00 80.44 200 ILE A CA 1
ATOM 1458 C C . ILE A 1 200 ? 10.879 8.560 -15.701 1.00 80.44 200 ILE A C 1
ATOM 1460 O 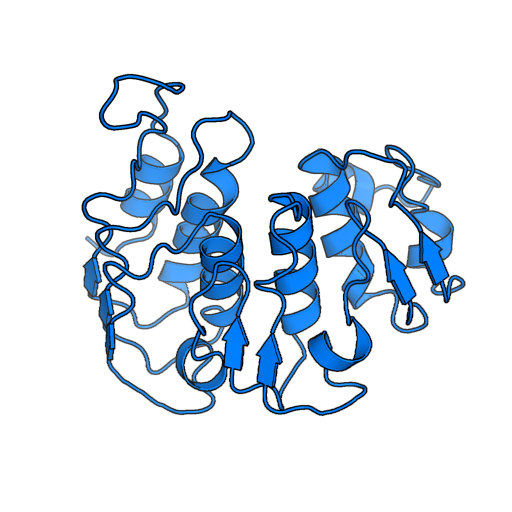O . ILE A 1 200 ? 11.074 7.345 -15.789 1.00 80.44 200 ILE A O 1
ATOM 1464 N N . ASN A 1 201 ? 9.907 9.181 -16.365 1.00 78.94 201 ASN A N 1
ATOM 1465 C CA . ASN A 1 201 ? 9.016 8.509 -17.3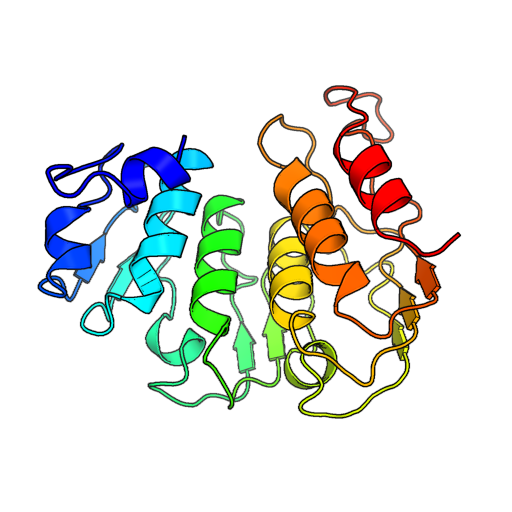04 1.00 78.94 201 ASN A CA 1
ATOM 1466 C C . ASN A 1 201 ? 9.635 8.383 -18.713 1.00 78.94 201 ASN A C 1
ATOM 1468 O O . ASN A 1 201 ? 10.669 8.972 -19.026 1.00 78.94 201 ASN A O 1
ATOM 1472 N N . MET A 1 202 ? 8.984 7.630 -19.606 1.00 74.75 202 MET A N 1
ATOM 1473 C CA . MET A 1 202 ? 9.480 7.394 -20.977 1.00 74.75 202 MET A CA 1
ATOM 1474 C C . MET A 1 202 ? 9.572 8.661 -21.846 1.00 74.75 202 MET A C 1
ATOM 1476 O O . MET A 1 202 ? 10.205 8.636 -22.898 1.00 74.75 202 MET A O 1
ATOM 1480 N N . LEU A 1 203 ? 8.949 9.761 -21.418 1.00 81.19 203 LEU A N 1
ATOM 1481 C CA . LEU A 1 203 ? 8.990 11.065 -22.081 1.00 81.19 203 LEU A CA 1
ATOM 1482 C C . LEU A 1 203 ? 10.055 11.993 -21.469 1.00 81.19 203 LEU A C 1
ATOM 1484 O O . LEU A 1 203 ? 10.034 13.193 -21.731 1.00 81.19 203 LEU A O 1
ATOM 1488 N N . PHE A 1 204 ? 10.970 11.460 -20.648 1.00 77.94 204 PHE A N 1
ATOM 1489 C CA . PHE A 1 204 ? 11.989 12.208 -19.897 1.00 77.94 204 PHE A CA 1
ATOM 1490 C C . PHE A 1 204 ? 11.422 13.218 -18.885 1.00 77.94 204 PHE A C 1
ATOM 1492 O O . PHE A 1 204 ? 12.136 14.102 -18.412 1.00 77.94 204 PHE A O 1
ATOM 1499 N N . GLY A 1 205 ? 10.143 13.089 -18.532 1.00 76.81 205 GLY A N 1
ATOM 1500 C CA . GLY A 1 205 ? 9.515 13.863 -17.469 1.00 76.81 205 GLY A CA 1
ATOM 1501 C C . GLY A 1 205 ? 9.779 13.244 -16.098 1.00 76.81 205 GLY A C 1
ATOM 1502 O O . GLY A 1 205 ? 9.842 12.023 -15.965 1.00 76.81 205 GLY A O 1
ATOM 1503 N N . GLY A 1 206 ? 9.904 14.091 -15.079 1.00 79.50 206 GLY A N 1
ATOM 1504 C CA . GLY A 1 206 ? 10.122 13.683 -13.691 1.00 79.50 206 GLY A CA 1
ATOM 1505 C C . GLY A 1 206 ? 11.460 14.166 -13.135 1.00 79.50 206 GLY A C 1
ATOM 1506 O O . GLY A 1 206 ? 12.077 15.091 -13.662 1.00 79.50 206 GLY A O 1
ATOM 1507 N N . THR A 1 207 ? 11.899 13.584 -12.022 1.00 81.50 207 THR A N 1
ATOM 1508 C CA . THR A 1 207 ? 13.164 13.934 -11.357 1.00 81.50 207 THR A CA 1
ATOM 1509 C C . THR A 1 207 ? 13.941 12.666 -11.055 1.00 81.50 207 THR A C 1
ATOM 1511 O O . THR A 1 207 ? 13.476 11.834 -10.279 1.00 81.50 207 THR A O 1
ATOM 1514 N N . PHE A 1 208 ? 15.146 12.557 -11.623 1.00 83.25 208 PHE A N 1
ATOM 1515 C CA . PHE A 1 208 ? 16.029 11.421 -11.378 1.00 83.25 208 PHE A CA 1
ATOM 1516 C C . PHE A 1 208 ? 16.312 11.234 -9.887 1.00 83.25 208 PHE A C 1
ATOM 1518 O O . PHE A 1 208 ? 16.748 12.171 -9.209 1.00 83.25 208 PHE A O 1
ATOM 1525 N N . ARG A 1 209 ? 16.139 10.005 -9.401 1.00 78.88 209 ARG A N 1
ATOM 1526 C CA . ARG A 1 209 ? 16.548 9.566 -8.067 1.00 78.88 209 ARG A CA 1
ATOM 1527 C C . ARG A 1 209 ? 16.947 8.104 -8.056 1.00 78.88 209 ARG A C 1
ATOM 1529 O O . ARG A 1 209 ? 16.509 7.313 -8.884 1.00 78.88 209 ARG A O 1
ATOM 1536 N N . VAL A 1 210 ? 17.738 7.757 -7.048 1.00 85.75 210 VAL A N 1
ATOM 1537 C CA . VAL A 1 210 ? 18.249 6.399 -6.837 1.00 85.75 210 VAL A CA 1
ATOM 1538 C C . VAL A 1 210 ? 17.776 5.779 -5.525 1.00 85.75 210 VAL A C 1
ATOM 1540 O O . VAL A 1 210 ? 18.009 4.600 -5.311 1.00 85.75 210 VAL A O 1
ATOM 1543 N N . ASP A 1 211 ? 17.080 6.530 -4.666 1.00 85.94 211 ASP A N 1
ATOM 1544 C CA . ASP A 1 211 ? 16.738 6.099 -3.303 1.00 85.94 211 ASP A CA 1
ATOM 1545 C C . ASP A 1 211 ? 15.937 4.789 -3.277 1.00 85.94 211 ASP A C 1
ATOM 1547 O O . ASP A 1 211 ? 16.283 3.867 -2.543 1.00 85.94 211 ASP A O 1
ATOM 1551 N N . ALA A 1 212 ? 14.905 4.673 -4.121 1.00 85.25 212 ALA A N 1
ATOM 1552 C CA . ALA A 1 212 ? 14.106 3.452 -4.221 1.00 85.25 212 ALA A CA 1
ATOM 1553 C C . ALA A 1 212 ? 14.908 2.272 -4.779 1.00 85.25 212 ALA A C 1
ATOM 1555 O O . ALA A 1 212 ? 14.775 1.159 -4.283 1.00 85.25 212 ALA A O 1
ATOM 1556 N N . ILE A 1 213 ? 15.759 2.512 -5.780 1.00 87.31 213 ILE A N 1
ATOM 1557 C CA . ILE A 1 213 ? 16.625 1.475 -6.355 1.00 87.31 213 ILE A CA 1
ATOM 1558 C C . ILE A 1 213 ? 17.618 0.984 -5.300 1.00 87.31 213 ILE A C 1
ATOM 1560 O O . ILE A 1 213 ? 17.763 -0.219 -5.122 1.00 87.31 213 ILE A O 1
ATOM 1564 N N . ASN A 1 214 ? 18.251 1.895 -4.562 1.00 90.50 214 ASN A N 1
ATOM 1565 C CA . ASN A 1 214 ? 19.173 1.550 -3.485 1.00 90.50 214 ASN A CA 1
ATOM 1566 C C . ASN A 1 214 ? 18.466 0.735 -2.396 1.00 90.50 214 ASN A C 1
ATOM 1568 O O . ASN A 1 214 ? 18.961 -0.325 -2.028 1.00 90.50 214 ASN A O 1
ATOM 1572 N N . ALA A 1 215 ? 17.281 1.169 -1.952 1.00 90.62 215 ALA A N 1
ATOM 1573 C CA . ALA A 1 215 ? 16.494 0.436 -0.964 1.00 90.62 215 ALA A CA 1
ATOM 1574 C C . ALA A 1 215 ? 16.126 -0.978 -1.452 1.00 90.62 215 ALA A C 1
ATOM 1576 O O . ALA A 1 215 ? 16.270 -1.944 -0.708 1.00 90.62 215 ALA A O 1
ATOM 1577 N N . LEU A 1 216 ? 15.700 -1.126 -2.712 1.00 89.62 216 LEU A N 1
ATOM 1578 C CA . LEU A 1 216 ? 15.392 -2.431 -3.308 1.00 89.62 216 LEU A CA 1
ATOM 1579 C C . LEU A 1 216 ? 16.633 -3.331 -3.399 1.00 89.62 216 LEU A C 1
ATOM 1581 O O . LEU A 1 216 ? 16.554 -4.516 -3.079 1.00 89.62 216 LEU A O 1
ATOM 1585 N N . CYS A 1 217 ? 17.780 -2.773 -3.794 1.00 88.31 217 CYS A N 1
ATOM 1586 C CA . CYS A 1 217 ? 19.056 -3.488 -3.850 1.00 88.31 217 CYS A CA 1
ATOM 1587 C C . CYS A 1 217 ? 19.538 -3.953 -2.469 1.00 88.31 217 CYS A C 1
ATOM 1589 O O . CYS A 1 217 ? 20.184 -4.992 -2.370 1.00 88.31 217 CYS A O 1
ATOM 1591 N N . GLU A 1 218 ? 19.259 -3.188 -1.413 1.00 90.06 218 GLU A N 1
ATOM 1592 C CA . GLU A 1 218 ? 19.573 -3.569 -0.031 1.00 90.06 218 GLU A CA 1
ATOM 1593 C C . GLU A 1 218 ? 18.609 -4.630 0.518 1.00 90.06 218 GLU A C 1
ATOM 1595 O O . GLU A 1 218 ? 19.004 -5.449 1.347 1.00 90.06 218 GLU A O 1
ATOM 1600 N N . ALA A 1 219 ? 17.357 -4.618 0.059 1.00 88.56 219 ALA A N 1
ATOM 1601 C CA . ALA A 1 219 ? 16.297 -5.483 0.559 1.00 88.56 219 ALA A CA 1
ATOM 1602 C C . ALA A 1 219 ? 16.276 -6.887 -0.064 1.00 88.56 219 ALA A C 1
ATOM 1604 O O . ALA A 1 219 ? 15.850 -7.839 0.592 1.00 88.56 219 ALA A O 1
ATOM 1605 N N . LEU A 1 220 ? 16.696 -7.029 -1.325 1.00 77.38 220 LEU A N 1
ATOM 1606 C CA . LEU A 1 220 ? 16.725 -8.323 -2.005 1.00 77.38 220 LEU A CA 1
ATOM 1607 C C . LEU A 1 220 ? 17.971 -9.127 -1.588 1.00 77.38 220 LEU A C 1
ATOM 1609 O O . LEU A 1 220 ? 19.079 -8.581 -1.582 1.00 77.38 220 LEU A O 1
ATOM 1613 N N . PRO A 1 221 ? 17.828 -10.421 -1.242 1.00 63.75 221 PRO A N 1
ATOM 1614 C CA . PRO A 1 221 ? 18.977 -11.264 -0.937 1.00 63.75 221 PRO A CA 1
ATOM 1615 C C . PRO A 1 221 ? 19.900 -11.359 -2.161 1.00 63.75 221 PRO A C 1
ATOM 1617 O O . PRO A 1 221 ? 19.430 -11.515 -3.289 1.00 63.75 221 PRO A O 1
ATOM 1620 N N . LYS A 1 222 ? 21.208 -11.230 -1.915 1.00 55.31 222 LYS A N 1
ATOM 1621 C CA . LYS A 1 222 ? 22.265 -11.360 -2.929 1.00 55.31 222 LYS A CA 1
ATOM 1622 C C . LYS A 1 222 ? 22.434 -12.795 -3.407 1.00 55.31 222 LYS A C 1
ATOM 1624 O O . LYS A 1 222 ? 22.319 -13.707 -2.557 1.00 55.31 222 LYS A O 1
#

Solvent-accessible surface area (backbone atoms only — not comparable to full-atom values): 11473 Å² total; per-residue (Å²): 109,39,70,60,57,73,67,39,83,86,48,50,62,48,98,82,42,56,43,40,45,35,68,68,38,72,41,43,69,47,81,38,42,94,42,85,68,48,63,58,44,25,51,40,51,31,69,39,48,84,61,18,77,53,45,60,41,40,27,49,58,68,38,80,48,64,48,38,49,38,33,35,82,43,72,43,52,66,50,80,47,36,89,50,77,70,58,49,66,34,52,20,46,35,53,28,48,38,38,73,72,35,87,52,50,38,32,42,21,64,52,74,40,75,40,56,41,25,48,47,32,33,79,42,75,41,51,64,49,83,55,48,64,46,58,37,30,34,34,50,32,28,32,51,27,50,33,33,57,72,11,78,45,37,30,32,42,33,43,23,48,23,39,33,31,35,59,52,92,79,31,46,57,19,46,36,46,32,20,70,32,42,69,70,35,49,59,81,42,77,41,60,52,69,18,36,69,37,20,40,46,98,83,73,47,52,50,85,50,56,68,35,50,52,40,37,63,70,32,50,86,129

Foldseek 3Di:
DLVVLLVDQPRQDDQRRRLNCLQVLPDQEEACCVDDDALSNLSNLLVSVVNNPSHQWYHDVNDTDRLCCLLCVPADQEDEQQVVVRDDLSNLSNSLSSNLNHDRHQWYHRNQDIDRLCPLQQVPADAEDAPAPVQDELSNLQNSLSSNQNRAHYAEYEHAHYQNAAQEDRSLVSLLSNLVRLLVYNHQYYHHHNHCNQSAHPVRGHDGDCNSVVSNVVRHDD

Mean predicted aligned error: 4.68 Å

Secondary structure (DSSP, 8-state):
-HHHHHH-TT---BTTB-HHHHHTT--SEEEETTS---HHHHHHHHHHGGG-TT--EEEETTEEE-HHHHHTSS--SEEE-TT-TT--HHHHHHHHHHHTT-SS--EEESSSSEEEHHHHTTSS--SEEE-TTS---HHHHHHHHHHHTT-SS--EEE--SS--S-SSGGGTHHHHHHHHHGGGS---EEE-TTS-TTSB-TTS-B----HHHHHHHHHS--

Organism: NCBI:txid72548

InterPro domains:
  IPR032675 Leucine-rich repeat domain superfamily [G3DSA:3.80.10.10] (10-222)
  IPR052394 Leucine-rich repeat-containing protein [PTHR24114] (25-197)

Sequence (222 aa):
MAKAVLATPSMIDFGGIPIKPLRDNSVTDLDLSNRTLGLPEAMVLSGLLPGAPSLVKLNVDGYAIPIDELRGTKPVEAIDLSDQSGMSVASGLIIASCLAGNEHLKSLNVDGHVLPIDELRGAKPVEAIDLSAKSLGVKSALIIASCLAGNEHLKSLNLAQNSLSGDRFDQMNALIKLAEVLPSTRITSLNLDFNQLCGINMLFGGTFRVDAINALCEALPK

pLDDT: mean 89.88, std 8.23, range [55.31, 98.5]